Protein AF-0000000072975442 (afdb_homodimer)

Secondary structure (DSSP, 8-state):
-EE-----EESSHHHHGGGTT--EEEEEEESS--B--SSS-BSEEEEEEE-SSTT-HHHHHHHHHHTTTS-HHHHHHHHHS-EEEEEEEHHHHGGGT---HHHHHHHHHHHHHHHHSS--TTT--------TT------EE-GGGG-/-EE-----EESSHHHHGGGTT--EEEEEEESS--B--SSS-BSEEEEEEE-SSTT-HHHHHHHHHHTTTS-HHHHHHHHHS-EEEEEEEHHHHGGGT---HHHHHHHHHHHHHHHHSS--TTT--------TT------EE-GGGG-

Structure (mmCIF, N/CA/C/O backbone):
data_AF-0000000072975442-model_v1
#
loop_
_entity.id
_entity.type
_entity.pdbx_description
1 polymer 'GIY-YIG domain-containing protein'
#
loop_
_atom_site.group_PDB
_atom_site.id
_atom_site.type_symbol
_atom_site.label_atom_id
_atom_site.label_alt_id
_atom_site.label_comp_id
_atom_site.label_asym_id
_atom_site.label_entity_id
_atom_site.label_seq_id
_atom_site.pdbx_PDB_ins_code
_atom_site.Cartn_x
_atom_site.Cartn_y
_atom_site.Cartn_z
_atom_site.occupancy
_atom_site.B_iso_or_equiv
_atom_site.auth_seq_id
_atom_site.auth_comp_id
_atom_site.auth_asym_id
_atom_site.auth_atom_id
_atom_site.pdbx_PDB_model_num
ATOM 1 N N . MET A 1 1 ? 4.949 -12.852 -25.484 1 75.12 1 MET A N 1
ATOM 2 C CA . MET A 1 1 ? 4.125 -13.906 -24.906 1 75.12 1 MET A CA 1
ATOM 3 C C . MET A 1 1 ? 3.182 -13.344 -23.844 1 75.12 1 MET A C 1
ATOM 5 O O . MET A 1 1 ? 3.473 -12.32 -23.219 1 75.12 1 MET A O 1
ATOM 9 N N . ARG A 1 2 ? 2.016 -13.977 -23.734 1 83.62 2 ARG A N 1
ATOM 10 C CA . ARG A 1 2 ? 0.981 -13.445 -22.844 1 83.62 2 ARG A CA 1
ATOM 11 C C . ARG A 1 2 ? 0.791 -14.344 -21.625 1 83.62 2 ARG A C 1
ATOM 13 O O . ARG A 1 2 ? 0.638 -15.555 -21.766 1 83.62 2 ARG A O 1
ATOM 20 N N . ILE A 1 3 ? 0.94 -13.766 -20.5 1 87.75 3 ILE A N 1
ATOM 21 C CA . ILE A 1 3 ? 0.742 -14.484 -19.25 1 87.75 3 ILE A CA 1
ATOM 22 C C . ILE A 1 3 ? -0.727 -14.414 -18.828 1 87.75 3 ILE A C 1
ATOM 24 O O . ILE A 1 3 ? -1.264 -13.32 -18.625 1 87.75 3 ILE A O 1
ATOM 28 N N . LEU A 1 4 ? -1.318 -15.602 -1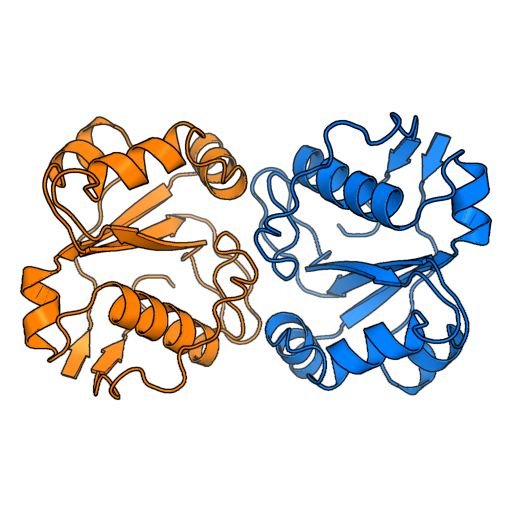8.766 1 91.5 4 LEU A N 1
ATOM 29 C CA . LEU A 1 4 ? -2.729 -15.719 -18.422 1 91.5 4 LEU A CA 1
ATOM 30 C C . LEU A 1 4 ? -2.904 -16.469 -17.094 1 91.5 4 LEU A C 1
ATOM 32 O O . LEU A 1 4 ? -2.158 -17.406 -16.812 1 91.5 4 LEU A O 1
ATOM 36 N N . PHE A 1 5 ? -3.924 -16.062 -16.344 1 93.44 5 PHE A N 1
ATOM 37 C CA . PHE A 1 5 ? -4.277 -16.75 -15.109 1 93.44 5 PHE A CA 1
ATOM 38 C C . PHE A 1 5 ? -5.551 -17.562 -15.281 1 93.44 5 PHE A C 1
ATOM 40 O O . PHE A 1 5 ? -6.531 -17.078 -15.852 1 93.44 5 PHE A O 1
ATOM 47 N N . THR A 1 6 ? -5.469 -18.797 -14.828 1 88.81 6 THR A N 1
ATOM 48 C CA . THR A 1 6 ? -6.645 -19.625 -15.07 1 88.81 6 THR A CA 1
ATOM 49 C C . THR A 1 6 ? -7.004 -20.422 -13.82 1 88.81 6 THR A C 1
ATOM 51 O O . THR A 1 6 ? -8.141 -20.875 -13.672 1 88.81 6 THR A O 1
ATOM 54 N N . LYS A 1 7 ? -6.113 -20.656 -12.938 1 94.31 7 LYS A N 1
ATOM 55 C CA . LYS A 1 7 ? -6.359 -21.438 -11.734 1 94.31 7 LYS A CA 1
ATOM 56 C C . LYS A 1 7 ? -6.473 -20.547 -10.508 1 94.31 7 LYS A C 1
ATOM 58 O O . LYS A 1 7 ? -5.762 -19.547 -10.391 1 94.31 7 LYS A O 1
ATOM 63 N N . ALA A 1 8 ? -7.355 -20.922 -9.641 1 97.44 8 ALA A N 1
ATOM 64 C CA . ALA A 1 8 ? -7.586 -20.188 -8.398 1 97.44 8 ALA A CA 1
ATOM 65 C C . ALA A 1 8 ? -7.695 -21.141 -7.211 1 97.44 8 ALA A C 1
ATOM 67 O O . ALA A 1 8 ? -8.305 -22.203 -7.316 1 97.44 8 ALA A O 1
ATOM 68 N N . TYR A 1 9 ? -7.086 -20.766 -6.137 1 98.62 9 TYR A N 1
ATOM 69 C CA . TYR A 1 9 ? -7.141 -21.516 -4.895 1 98.62 9 TYR A CA 1
ATOM 70 C C . TYR A 1 9 ? -7.574 -20.625 -3.732 1 98.62 9 TYR A C 1
ATOM 72 O O . TYR A 1 9 ? -7.219 -19.453 -3.68 1 98.62 9 TYR A O 1
ATOM 80 N N . ASN A 1 10 ? -8.359 -21.203 -2.828 1 98.62 10 ASN A N 1
ATOM 81 C CA . ASN A 1 10 ? -8.672 -20.453 -1.614 1 98.62 10 ASN A CA 1
ATOM 82 C C . ASN A 1 10 ? -7.43 -20.266 -0.747 1 98.62 10 ASN A C 1
ATOM 84 O O . ASN A 1 10 ? -6.609 -21.172 -0.61 1 98.62 10 ASN A O 1
ATOM 88 N N . LEU A 1 11 ? -7.273 -19.109 -0.197 1 98.69 11 LEU A N 1
ATOM 89 C CA . LEU A 1 11 ? -6.199 -18.906 0.766 1 98.69 11 LEU A CA 1
ATOM 90 C C . LEU A 1 11 ? -6.555 -19.5 2.119 1 98.69 11 LEU A C 1
ATOM 92 O O . LEU A 1 11 ? -6.875 -18.781 3.062 1 98.69 11 LEU A O 1
ATOM 96 N N . ARG A 1 12 ? -6.469 -20.719 2.211 1 98.25 12 ARG A N 1
ATOM 97 C CA . ARG A 1 12 ? -6.699 -21.531 3.41 1 98.25 12 ARG A CA 1
ATOM 98 C C . ARG A 1 12 ? -5.691 -22.672 3.51 1 98.25 12 ARG A C 1
ATOM 100 O O . ARG A 1 12 ? -5.113 -23.078 2.502 1 98.25 12 ARG A O 1
ATOM 107 N N . GLU A 1 13 ? -5.551 -23.125 4.672 1 97.69 13 GLU A N 1
ATOM 108 C CA . GLU A 1 13 ? -4.496 -24.094 4.953 1 97.69 13 GLU A CA 1
ATOM 109 C C . GLU A 1 13 ? -4.594 -25.312 4.027 1 97.69 13 GLU A C 1
ATOM 111 O O . GLU A 1 13 ? -3.586 -25.766 3.486 1 97.69 13 GLU A O 1
ATOM 116 N N . GLN A 1 14 ? -5.723 -25.812 3.777 1 97.81 14 GLN A N 1
ATOM 117 C CA . GLN A 1 14 ? -5.934 -27.031 3.004 1 97.81 14 GLN A CA 1
ATOM 118 C C . GLN A 1 14 ? -5.477 -26.859 1.56 1 97.81 14 GLN A C 1
ATOM 120 O O . GLN A 1 14 ? -4.891 -27.766 0.971 1 97.81 14 GLN A O 1
ATOM 125 N N . GLU A 1 15 ? -5.723 -25.719 0.979 1 98.44 15 GLU A N 1
ATOM 126 C CA . GLU A 1 15 ? -5.391 -25.516 -0.429 1 98.44 15 GLU A CA 1
ATOM 127 C C . GLU A 1 15 ? -3.975 -24.969 -0.588 1 98.44 15 GLU A C 1
ATOM 129 O O . GLU A 1 15 ? -3.332 -25.188 -1.618 1 98.44 15 GLU A O 1
ATOM 134 N N . ILE A 1 16 ? -3.496 -24.297 0.445 1 98.44 16 ILE A N 1
ATOM 135 C CA . ILE A 1 16 ? -2.117 -23.828 0.448 1 98.44 16 ILE A CA 1
ATOM 136 C C . ILE A 1 16 ? -1.163 -25.016 0.334 1 98.44 16 ILE A C 1
ATOM 138 O O . ILE A 1 16 ? -0.127 -24.922 -0.328 1 98.44 16 ILE A O 1
ATOM 142 N N . LYS A 1 17 ? -1.527 -26.094 0.896 1 97.38 17 LYS A N 1
ATOM 143 C CA . LYS A 1 17 ? -0.702 -27.297 0.908 1 97.38 17 LYS A CA 1
ATOM 144 C C . LYS A 1 17 ? -0.468 -27.812 -0.507 1 97.38 17 LYS A C 1
ATOM 146 O O . LYS A 1 17 ? 0.485 -28.562 -0.751 1 97.38 17 LYS A O 1
ATOM 151 N N . PHE A 1 18 ? -1.362 -27.453 -1.477 1 96.88 18 PHE A N 1
ATOM 152 C CA . PHE A 1 18 ? -1.246 -27.922 -2.852 1 96.88 18 PHE A CA 1
ATOM 153 C C . PHE A 1 18 ? 0.029 -27.406 -3.498 1 96.88 18 PHE A C 1
ATOM 155 O O . PHE A 1 18 ? 0.488 -27.938 -4.508 1 96.88 18 PHE A O 1
ATOM 162 N N . VAL A 1 19 ? 0.64 -26.359 -2.881 1 97.75 19 VAL A N 1
ATOM 163 C CA . VAL A 1 19 ? 1.825 -25.781 -3.5 1 97.75 19 VAL A CA 1
ATOM 164 C C . VAL A 1 19 ? 3.033 -25.969 -2.584 1 97.75 19 VAL A C 1
ATOM 166 O O . VAL A 1 19 ? 3.957 -25.156 -2.592 1 97.75 19 VAL A O 1
ATOM 169 N N . GLN A 1 20 ? 2.924 -26.953 -1.763 1 96.81 20 GLN A N 1
ATOM 170 C CA . GLN A 1 20 ? 4.078 -27.344 -0.96 1 96.81 20 GLN A CA 1
ATOM 171 C C . GLN A 1 20 ? 5.262 -27.734 -1.846 1 96.81 20 GLN A C 1
ATOM 173 O O . GLN A 1 20 ? 5.094 -28.453 -2.828 1 96.81 20 GLN A O 1
ATOM 178 N N . GLY A 1 21 ? 6.418 -27.172 -1.521 1 96.5 21 GLY A N 1
ATOM 179 C CA . GLY A 1 21 ? 7.621 -27.516 -2.262 1 96.5 21 GLY A CA 1
ATOM 180 C C . GLY A 1 21 ? 7.715 -26.812 -3.607 1 96.5 21 GLY A C 1
ATOM 181 O O . GLY A 1 21 ? 8.586 -27.141 -4.418 1 96.5 21 GLY A O 1
ATOM 182 N N . VAL A 1 22 ? 6.816 -25.984 -3.92 1 96.25 22 VAL A N 1
ATOM 183 C CA . VAL A 1 22 ? 6.828 -25.25 -5.18 1 96.25 22 VAL A CA 1
ATOM 184 C C . VAL A 1 22 ? 7.488 -23.891 -4.973 1 96.25 22 VAL A C 1
ATOM 186 O O . VAL A 1 22 ? 7.23 -23.203 -3.977 1 96.25 22 VAL A O 1
ATOM 189 N N . ALA A 1 23 ? 8.406 -23.484 -5.824 1 96.19 23 ALA A N 1
ATOM 190 C CA . ALA A 1 23 ? 8.977 -22.156 -5.887 1 96.19 23 ALA A CA 1
ATOM 191 C C . ALA A 1 23 ? 8.406 -21.359 -7.062 1 96.19 23 ALA A C 1
ATOM 193 O O . ALA A 1 23 ? 8.047 -21.938 -8.086 1 96.19 23 ALA A O 1
ATOM 194 N N . GLY A 1 24 ? 8.32 -20.031 -6.918 1 96.38 24 GLY A N 1
ATOM 195 C CA . GLY A 1 24 ? 7.789 -19.219 -8 1 96.38 24 GLY A CA 1
ATOM 196 C C . GLY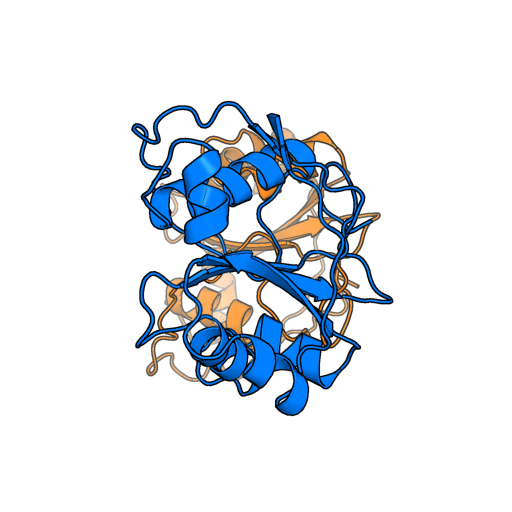 A 1 24 ? 7.168 -17.922 -7.52 1 96.38 24 GLY A C 1
ATOM 197 O O . GLY A 1 24 ? 7.645 -17.312 -6.562 1 96.38 24 GLY A O 1
ATOM 198 N N . ILE A 1 25 ? 6.176 -17.469 -8.273 1 96.31 25 ILE A N 1
ATOM 199 C CA . ILE A 1 25 ? 5.469 -16.219 -7.988 1 96.31 25 ILE A CA 1
ATOM 200 C C . ILE A 1 25 ? 4.035 -16.531 -7.566 1 96.31 25 ILE A C 1
ATOM 202 O O . ILE A 1 25 ? 3.383 -17.406 -8.148 1 96.31 25 ILE A O 1
ATOM 206 N N . TYR A 1 26 ? 3.525 -15.805 -6.613 1 97.44 26 TYR A N 1
ATOM 207 C CA . TYR A 1 26 ? 2.139 -15.984 -6.199 1 97.44 26 TYR A CA 1
ATOM 208 C C . TYR A 1 26 ? 1.427 -14.641 -6.094 1 97.44 26 TYR A C 1
ATOM 210 O O . TYR A 1 26 ? 2.07 -13.602 -5.918 1 97.44 26 TYR A O 1
ATOM 218 N N . PHE A 1 27 ? 0.171 -14.734 -6.27 1 98.12 27 PHE A N 1
ATOM 219 C CA . PHE A 1 27 ? -0.74 -13.594 -6.324 1 98.12 27 PHE A CA 1
ATOM 220 C C . PHE A 1 27 ? -1.907 -13.789 -5.367 1 98.12 27 PHE A C 1
ATOM 222 O O . PHE A 1 27 ? -2.596 -14.812 -5.418 1 98.12 27 PHE A O 1
ATOM 229 N N . ILE A 1 28 ? -2.098 -12.859 -4.473 1 98.5 28 ILE A N 1
ATOM 230 C CA . ILE A 1 28 ? -3.203 -12.93 -3.521 1 98.5 28 ILE A CA 1
ATOM 231 C C . ILE A 1 28 ? -4.258 -11.891 -3.881 1 98.5 28 ILE A C 1
ATOM 233 O O . ILE A 1 28 ? -3.934 -10.727 -4.125 1 98.5 28 ILE A O 1
ATOM 237 N N . TYR A 1 29 ? -5.508 -12.32 -3.906 1 98.81 29 TYR A N 1
ATOM 238 C CA . TYR A 1 29 ? -6.535 -11.391 -4.359 1 98.81 29 TYR A CA 1
ATOM 239 C C . TYR A 1 29 ? -7.855 -11.641 -3.646 1 98.81 29 TYR A C 1
ATOM 241 O O . TYR A 1 29 ? -8.078 -12.727 -3.105 1 98.81 29 TYR A O 1
ATOM 249 N N . LEU A 1 30 ? -8.672 -10.609 -3.584 1 98.81 30 LEU A N 1
ATOM 250 C CA . LEU A 1 30 ? -9.992 -10.656 -2.982 1 98.81 30 LEU A CA 1
ATOM 251 C C . LEU A 1 30 ? -11.023 -11.188 -3.973 1 98.81 30 LEU A C 1
ATOM 253 O O . LEU A 1 30 ? -10.852 -11.062 -5.188 1 98.81 30 LEU A O 1
ATOM 257 N N . VAL A 1 31 ? -12.062 -11.789 -3.482 1 98.25 31 VAL A N 1
ATOM 258 C CA . VAL A 1 31 ? -13.062 -12.383 -4.367 1 98.25 31 VAL A CA 1
ATOM 259 C C . VAL A 1 31 ? -14.219 -11.398 -4.57 1 98.25 31 VAL A C 1
ATOM 261 O O . VAL A 1 31 ? -14.641 -11.164 -5.703 1 98.25 31 VAL A O 1
ATOM 264 N N . ASP A 1 32 ? -14.75 -10.75 -3.533 1 96.62 32 ASP A N 1
ATOM 265 C CA . ASP A 1 32 ? -15.984 -9.969 -3.613 1 96.62 32 ASP A CA 1
ATOM 266 C C . ASP A 1 32 ? -15.719 -8.484 -3.373 1 96.62 32 ASP A C 1
ATOM 268 O O . ASP A 1 32 ? -16.641 -7.73 -3.055 1 96.62 32 ASP A O 1
ATOM 272 N N . LEU A 1 33 ? -14.539 -8.094 -3.359 1 97.88 33 LEU A N 1
ATOM 273 C CA . LEU A 1 33 ? -14.133 -6.719 -3.098 1 97.88 33 LEU A CA 1
ATOM 274 C C . LEU A 1 33 ? -13.008 -6.297 -4.039 1 97.88 33 LEU A C 1
ATOM 276 O O . LEU A 1 33 ? -12.141 -7.102 -4.383 1 97.88 33 LEU A O 1
ATOM 280 N N . GLU A 1 34 ? -13.016 -5.09 -4.484 1 98.62 34 GLU A N 1
ATOM 281 C CA . GLU A 1 34 ? -11.953 -4.535 -5.32 1 98.62 34 GLU A CA 1
ATOM 282 C C . GLU A 1 34 ? -11.305 -3.326 -4.652 1 98.62 34 GLU A C 1
ATOM 284 O O . GLU A 1 34 ? -11.945 -2.623 -3.869 1 98.62 34 GLU A O 1
ATOM 289 N N . ILE A 1 35 ? -10.133 -3.168 -4.898 1 98.31 35 ILE A N 1
ATOM 290 C CA . ILE A 1 35 ? -9.398 -1.978 -4.48 1 98.31 35 ILE A CA 1
ATOM 291 C C . ILE A 1 35 ? -9.438 -0.931 -5.59 1 98.31 35 ILE A C 1
ATOM 293 O O . ILE A 1 35 ? -9.211 -1.249 -6.762 1 98.31 35 ILE A O 1
ATOM 297 N N . SER A 1 36 ? -9.719 0.287 -5.238 1 98.38 36 SER A N 1
ATOM 298 C CA . SER A 1 36 ? -9.742 1.384 -6.199 1 98.38 36 SER A CA 1
ATOM 299 C C . SER A 1 36 ? -8.336 1.916 -6.461 1 98.38 36 SER A C 1
ATOM 301 O O . SER A 1 36 ? -7.918 2.9 -5.852 1 98.38 36 SER A O 1
ATOM 303 N N . TYR A 1 37 ? -7.648 1.363 -7.418 1 97.75 37 TYR A N 1
ATOM 304 C CA . TYR A 1 37 ? -6.34 1.854 -7.832 1 97.75 37 TYR A CA 1
ATOM 305 C C . TYR A 1 37 ? -6.48 3.029 -8.797 1 97.75 37 TYR A C 1
ATOM 307 O O . TYR A 1 37 ? -7.559 3.268 -9.344 1 97.75 37 TYR A O 1
ATOM 315 N N . PRO A 1 38 ? -5.387 3.758 -9.062 1 98.12 38 PRO A N 1
ATOM 316 C CA . PRO A 1 38 ? -5.477 5.035 -9.773 1 98.12 38 PRO A CA 1
ATOM 317 C C . PRO A 1 38 ? -6.055 4.887 -11.18 1 98.12 38 PRO A C 1
ATOM 319 O O . PRO A 1 38 ? -6.824 5.742 -11.625 1 98.12 38 PRO A O 1
ATOM 322 N N . PHE A 1 39 ? -5.656 3.826 -11.906 1 98.38 39 PHE A N 1
ATOM 323 C CA . PHE A 1 39 ? -6.043 3.736 -13.305 1 98.38 39 PHE A CA 1
ATOM 324 C C . PHE A 1 39 ? -7.23 2.793 -13.477 1 98.38 39 PHE A C 1
ATOM 326 O O . PHE A 1 39 ? -8.102 3.031 -14.32 1 98.38 39 PHE A O 1
ATOM 333 N N . GLN A 1 40 ? -7.242 1.714 -12.688 1 97.69 40 GLN A N 1
ATOM 334 C CA . GLN A 1 40 ? -8.258 0.672 -12.789 1 97.69 40 GLN A CA 1
ATOM 335 C C . GLN A 1 40 ? -8.344 -0.137 -11.492 1 97.69 40 GLN A C 1
ATOM 337 O O . GLN A 1 40 ? -7.324 -0.548 -10.945 1 97.69 40 GLN A O 1
ATOM 342 N N . SER A 1 41 ? -9.602 -0.315 -11.078 1 98.31 41 SER A N 1
ATOM 343 C CA . SER A 1 41 ? -9.797 -1.129 -9.883 1 98.31 41 SER A CA 1
ATOM 344 C C . SER A 1 41 ? -9.336 -2.564 -10.109 1 98.31 41 SER A C 1
ATOM 346 O O . SER A 1 41 ? -9.297 -3.035 -11.25 1 98.31 41 SER A O 1
ATOM 348 N N . SER A 1 42 ? -8.977 -3.223 -9.047 1 98.62 42 SER A N 1
ATOM 349 C CA . SER A 1 42 ? -8.523 -4.609 -9.125 1 98.62 42 SER A CA 1
ATOM 350 C C . SER A 1 42 ? -8.781 -5.348 -7.816 1 98.62 42 SER A C 1
ATOM 352 O O . SER A 1 42 ? -8.805 -4.734 -6.746 1 98.62 42 SER A O 1
ATOM 354 N N . LYS A 1 43 ? -8.922 -6.613 -7.891 1 98.75 43 LYS A N 1
ATOM 355 C CA . LYS A 1 43 ? -9.078 -7.473 -6.719 1 98.75 43 LYS A CA 1
ATOM 356 C C . LYS A 1 43 ? -7.719 -7.887 -6.16 1 98.75 43 LYS A C 1
ATOM 358 O O . LYS A 1 43 ? -7.633 -8.406 -5.047 1 98.75 43 LYS A O 1
ATOM 363 N N . LEU A 1 44 ? -6.633 -7.684 -6.965 1 98.62 44 LEU A N 1
ATOM 364 C CA . LEU A 1 44 ? -5.297 -8.109 -6.562 1 98.62 44 LEU A CA 1
ATOM 365 C C . LEU A 1 44 ? -4.77 -7.242 -5.426 1 98.62 44 LEU A C 1
ATOM 367 O O . LEU A 1 44 ? -4.793 -6.012 -5.512 1 98.62 44 LEU A O 1
ATOM 371 N N . ILE A 1 45 ? -4.25 -7.938 -4.355 1 97.69 45 ILE A N 1
ATOM 372 C CA . ILE A 1 45 ? -3.828 -7.125 -3.219 1 97.69 45 ILE A CA 1
ATOM 373 C C . ILE A 1 45 ? -2.357 -7.391 -2.914 1 97.69 45 ILE A C 1
ATOM 375 O O . ILE A 1 45 ? -1.732 -6.656 -2.146 1 97.69 45 ILE A O 1
ATOM 379 N N . TYR A 1 46 ? -1.739 -8.461 -3.553 1 97.12 46 TYR A N 1
ATOM 380 C CA . TYR A 1 46 ? -0.356 -8.758 -3.195 1 97.12 46 TYR A CA 1
ATOM 381 C C . TYR A 1 46 ? 0.302 -9.641 -4.25 1 97.12 46 TYR A C 1
ATOM 383 O O . TYR A 1 46 ? -0.328 -10.555 -4.785 1 97.12 46 TYR A O 1
ATOM 391 N N . ILE A 1 47 ? 1.516 -9.344 -4.586 1 96.75 47 ILE A N 1
ATOM 392 C CA . ILE A 1 47 ? 2.389 -10.188 -5.395 1 96.75 47 ILE A CA 1
ATOM 393 C C . ILE A 1 47 ? 3.65 -10.531 -4.605 1 96.75 47 ILE A C 1
ATOM 395 O O . ILE A 1 47 ? 4.328 -9.641 -4.09 1 96.75 47 ILE A O 1
ATOM 399 N N . GLY A 1 48 ? 3.922 -11.789 -4.488 1 95.75 48 GLY A N 1
ATOM 400 C CA . GLY A 1 48 ? 5.125 -12.227 -3.795 1 95.75 48 GLY A CA 1
ATOM 401 C C . GLY A 1 48 ? 5.84 -13.367 -4.496 1 95.75 48 GLY A C 1
ATOM 402 O O . GLY A 1 48 ? 5.418 -13.805 -5.57 1 95.75 48 GLY A O 1
ATOM 403 N N . MET A 1 49 ? 7 -13.734 -3.943 1 95.5 49 MET A N 1
ATOM 404 C CA . MET A 1 49 ? 7.801 -14.781 -4.578 1 95.5 49 MET A CA 1
ATOM 405 C C . MET A 1 49 ? 8.391 -15.719 -3.531 1 95.5 49 MET A C 1
ATOM 407 O O . MET A 1 49 ? 8.445 -15.383 -2.348 1 95.5 49 MET A O 1
ATOM 411 N N . SER A 1 50 ? 8.594 -16.844 -3.896 1 94.88 50 SER A N 1
ATOM 412 C CA . SER A 1 50 ? 9.422 -17.828 -3.195 1 94.88 50 SER A CA 1
ATOM 413 C C . SER A 1 50 ? 10.539 -18.344 -4.09 1 94.88 50 SER A C 1
ATOM 415 O O . SER A 1 50 ? 10.297 -18.75 -5.227 1 94.88 50 SER A O 1
ATOM 417 N N . GLU A 1 51 ? 11.805 -18.391 -3.568 1 90 51 GLU A N 1
ATOM 418 C CA . GLU A 1 51 ? 12.961 -18.672 -4.414 1 90 51 GLU A CA 1
ATOM 419 C C . GLU A 1 51 ? 13.406 -20.125 -4.262 1 90 51 GLU A C 1
ATOM 421 O O . GLU A 1 51 ? 14.281 -20.594 -4.996 1 90 51 GLU A O 1
ATOM 426 N N . SER A 1 52 ? 12.859 -20.828 -3.26 1 90.31 52 SER A N 1
ATOM 427 C CA . SER A 1 52 ? 13.344 -22.172 -3.035 1 90.31 52 SER A CA 1
ATOM 428 C C . SER A 1 52 ? 12.219 -23.094 -2.564 1 90.31 52 SER A C 1
ATOM 430 O O . SER A 1 52 ? 11.203 -22.625 -2.059 1 90.31 52 SER A O 1
ATOM 432 N N . LYS A 1 53 ? 12.539 -24.359 -2.709 1 89.38 53 LYS A N 1
ATOM 433 C CA . LYS A 1 53 ? 11.578 -25.375 -2.285 1 89.38 53 LYS A CA 1
ATOM 434 C C . LYS A 1 53 ? 11.445 -25.406 -0.765 1 89.38 53 LYS A C 1
ATOM 436 O O . LYS A 1 53 ? 10.391 -25.766 -0.233 1 89.38 53 LYS A O 1
ATOM 441 N N . HIS A 1 54 ? 12.523 -25.016 -0.05 1 89.5 54 HIS A N 1
ATOM 442 C CA . HIS A 1 54 ? 12.516 -24.984 1.408 1 89.5 54 HIS A CA 1
ATOM 443 C C . HIS A 1 54 ? 11.672 -23.812 1.917 1 89.5 54 HIS A C 1
ATOM 445 O O . HIS A 1 54 ? 10.906 -23.969 2.871 1 89.5 54 HIS A O 1
ATOM 451 N N . ASN A 1 55 ? 11.789 -22.719 1.26 1 92.81 55 ASN A N 1
ATOM 452 C CA . ASN A 1 55 ? 10.93 -21.562 1.489 1 92.81 55 ASN A CA 1
ATOM 453 C C . ASN A 1 55 ? 9.891 -21.406 0.378 1 92.81 55 ASN A C 1
ATOM 455 O O . ASN A 1 55 ? 9.906 -20.422 -0.354 1 92.81 55 ASN A O 1
ATOM 459 N N . SER A 1 56 ? 9.07 -22.438 0.351 1 96.5 56 SER A N 1
ATOM 460 C CA . SER A 1 56 ? 8.156 -22.656 -0.765 1 96.5 56 SER A CA 1
ATOM 461 C C . SER A 1 56 ? 7.016 -21.641 -0.75 1 96.5 56 SER A C 1
ATOM 463 O O . SER A 1 56 ? 6.844 -20.922 0.227 1 96.5 56 SER A O 1
ATOM 465 N N . LEU A 1 57 ? 6.25 -21.672 -1.788 1 98.12 57 LEU A N 1
ATOM 466 C CA . LEU A 1 57 ? 5.047 -20.844 -1.878 1 98.12 57 LEU A CA 1
ATOM 467 C C . LEU A 1 57 ? 4.109 -21.125 -0.709 1 98.12 57 LEU A C 1
ATOM 469 O O . LEU A 1 57 ? 3.498 -20.203 -0.162 1 98.12 57 LEU A O 1
ATOM 473 N N . SER A 1 58 ? 4.016 -22.406 -0.381 1 98.25 58 SER A N 1
ATOM 474 C CA . SER A 1 58 ? 3.121 -22.781 0.712 1 98.25 58 SER A CA 1
ATOM 475 C C . SER A 1 58 ? 3.541 -22.109 2.018 1 98.25 58 SER A C 1
ATOM 477 O O . SER A 1 58 ? 2.697 -21.625 2.768 1 98.25 58 SER A O 1
ATOM 479 N N . MET A 1 59 ? 4.816 -22.094 2.281 1 97.88 59 MET A N 1
ATOM 480 C CA . MET A 1 59 ? 5.316 -21.484 3.508 1 97.88 59 MET A CA 1
ATOM 481 C C . MET A 1 59 ? 5.039 -19.984 3.523 1 97.88 59 MET A C 1
ATOM 483 O O . MET A 1 59 ? 4.582 -19.453 4.531 1 97.88 59 MET A O 1
ATOM 487 N N . ARG A 1 60 ? 5.281 -19.344 2.451 1 97.56 60 ARG A N 1
ATOM 488 C CA . ARG A 1 60 ? 5.047 -17.906 2.346 1 97.56 60 ARG A CA 1
ATOM 489 C C . ARG A 1 60 ? 3.562 -17.578 2.5 1 97.56 60 ARG A C 1
ATOM 491 O O . ARG A 1 60 ? 3.197 -16.672 3.25 1 97.56 60 ARG A O 1
ATOM 498 N N . LEU A 1 61 ? 2.771 -18.344 1.797 1 98.38 61 LEU A N 1
ATOM 499 C CA . LEU A 1 61 ? 1.329 -18.125 1.842 1 98.38 61 LEU A CA 1
ATOM 500 C C . LEU A 1 61 ? 0.786 -18.375 3.246 1 98.38 61 LEU A C 1
ATOM 502 O O . LEU A 1 61 ? -0.044 -17.609 3.736 1 98.38 61 LEU A O 1
ATOM 506 N N . ARG A 1 62 ? 1.252 -19.422 3.869 1 98.12 62 ARG A N 1
ATOM 507 C CA . ARG A 1 62 ? 0.838 -19.703 5.238 1 98.12 62 ARG A CA 1
ATOM 508 C C . ARG A 1 62 ? 1.247 -18.578 6.18 1 98.12 62 ARG A C 1
ATOM 510 O O . ARG A 1 62 ? 0.477 -18.188 7.059 1 98.12 62 ARG A O 1
ATOM 517 N N . GLY A 1 63 ? 2.428 -18.125 6.004 1 96.88 63 GLY A N 1
ATOM 518 C CA . GLY A 1 63 ? 2.881 -16.984 6.797 1 96.88 63 GLY A CA 1
ATOM 519 C C . GLY A 1 63 ? 1.99 -15.773 6.656 1 96.88 63 GLY A C 1
ATOM 520 O O . GLY A 1 63 ? 1.737 -15.062 7.637 1 96.88 63 GLY A O 1
ATOM 521 N N . HIS A 1 64 ? 1.52 -15.492 5.477 1 96.81 64 HIS A N 1
ATOM 522 C CA . HIS A 1 64 ? 0.602 -14.383 5.242 1 96.81 64 HIS A CA 1
ATOM 523 C C . HIS A 1 64 ? -0.748 -14.633 5.906 1 96.81 64 HIS A C 1
ATOM 525 O O . HIS A 1 64 ? -1.314 -13.734 6.531 1 96.81 64 HIS A O 1
ATOM 531 N N . LEU A 1 65 ? -1.227 -15.859 5.742 1 97.88 65 LEU A N 1
ATOM 532 C CA . LEU A 1 65 ? -2.531 -16.234 6.277 1 97.88 65 LEU A CA 1
ATOM 533 C C . LEU A 1 65 ? -2.549 -16.109 7.797 1 97.88 65 LEU A C 1
ATOM 535 O O . LEU A 1 65 ? -3.502 -15.57 8.367 1 97.88 65 LEU A O 1
ATOM 539 N N . THR A 1 66 ? -1.494 -16.5 8.453 1 96.62 66 THR A N 1
ATOM 540 C CA . THR A 1 66 ? -1.471 -16.594 9.914 1 96.62 66 THR A CA 1
ATOM 541 C C . THR A 1 66 ? -0.99 -15.281 10.531 1 96.62 66 THR A C 1
ATOM 543 O O . THR A 1 66 ? -1.08 -15.094 11.742 1 96.62 66 THR A O 1
ATOM 546 N N . GLY A 1 67 ? -0.384 -14.469 9.734 1 94.44 67 GLY A N 1
ATOM 547 C CA . GLY A 1 67 ? 0.165 -13.227 10.234 1 94.44 67 GLY A CA 1
ATOM 548 C C . GLY A 1 67 ? 1.64 -13.312 10.578 1 94.44 67 GLY A C 1
ATOM 549 O O . GLY A 1 67 ? 2.266 -12.305 10.922 1 94.44 67 GLY A O 1
ATOM 550 N N . GLN A 1 68 ? 2.236 -14.43 10.43 1 94.44 68 GLN A N 1
ATOM 551 C CA . GLN A 1 68 ? 3.633 -14.648 10.789 1 94.44 68 GLN A CA 1
ATOM 552 C C . GLN A 1 68 ? 4.566 -13.859 9.875 1 94.44 68 GLN A C 1
ATOM 554 O O . GLN A 1 68 ? 5.684 -13.516 10.266 1 94.44 68 GLN A O 1
ATOM 559 N N . SER A 1 69 ? 4.137 -13.586 8.688 1 92.31 69 SER A N 1
ATOM 560 C CA . SER A 1 69 ? 4.961 -12.836 7.75 1 92.31 69 SER A CA 1
ATOM 561 C C . SER A 1 69 ? 5.125 -11.383 8.203 1 92.31 69 SER A C 1
ATOM 563 O O . SER A 1 69 ? 5.992 -10.664 7.699 1 92.31 69 SER A O 1
ATOM 565 N N . GLY A 1 70 ? 4.23 -10.875 9.07 1 90.69 70 GLY A N 1
ATOM 566 C CA . GLY A 1 70 ? 4.234 -9.477 9.484 1 90.69 70 GLY A CA 1
ATOM 567 C C . GLY A 1 70 ? 3.373 -8.594 8.602 1 90.69 70 GLY A C 1
ATOM 568 O O . GLY A 1 70 ? 3.197 -7.406 8.891 1 90.69 70 GLY A O 1
ATOM 569 N N . ASN A 1 71 ? 2.869 -9.141 7.531 1 92.06 71 ASN A N 1
ATOM 570 C CA . ASN A 1 71 ? 1.958 -8.391 6.672 1 92.06 71 ASN A CA 1
ATOM 571 C C . ASN A 1 71 ? 0.529 -8.43 7.207 1 92.06 71 ASN A C 1
ATOM 573 O O . ASN A 1 71 ? -0.288 -9.234 6.754 1 92.06 71 ASN A O 1
ATOM 577 N N . THR A 1 72 ? 0.219 -7.492 8.055 1 92.56 72 THR A N 1
ATOM 578 C CA . THR A 1 72 ? -1.062 -7.488 8.75 1 92.56 72 THR A CA 1
ATOM 579 C C . THR A 1 72 ? -2.203 -7.172 7.785 1 92.56 72 THR A C 1
ATOM 581 O O . THR A 1 72 ? -3.336 -7.613 7.992 1 92.56 72 THR A O 1
ATOM 584 N N . GLY A 1 73 ? -1.895 -6.457 6.758 1 95 73 GLY A N 1
ATOM 585 C CA . GLY A 1 73 ? -2.912 -6.191 5.754 1 95 73 GLY A CA 1
ATOM 586 C C . GLY A 1 73 ? -3.506 -7.453 5.16 1 95 73 GLY A C 1
ATOM 587 O O . GLY A 1 73 ? -4.727 -7.621 5.133 1 95 73 GLY A O 1
ATOM 588 N N . ILE A 1 74 ? -2.664 -8.367 4.766 1 96.81 74 ILE A N 1
ATOM 589 C CA . ILE A 1 74 ? -3.129 -9.602 4.137 1 96.81 74 ILE A CA 1
ATOM 590 C C . ILE A 1 74 ? -3.926 -10.43 5.145 1 96.81 74 ILE A C 1
ATOM 592 O O . ILE A 1 74 ? -5.023 -10.898 4.84 1 96.81 74 ILE A O 1
ATOM 596 N N . SER A 1 75 ? -3.348 -10.617 6.328 1 97.25 75 SER A N 1
ATOM 597 C CA . SER A 1 75 ? -4.031 -11.438 7.32 1 97.25 75 SER A CA 1
ATOM 598 C C . SER A 1 75 ? -5.375 -10.836 7.707 1 97.25 75 SER A C 1
ATOM 600 O O . SER A 1 75 ? -6.344 -11.555 7.945 1 97.25 75 SER A O 1
ATOM 602 N N . ASN A 1 76 ? -5.457 -9.508 7.773 1 97.5 76 ASN A N 1
ATOM 603 C CA . ASN A 1 76 ? -6.711 -8.852 8.117 1 97.5 76 ASN A CA 1
ATOM 604 C C . ASN A 1 76 ? -7.738 -8.984 6.996 1 97.5 76 ASN A C 1
ATOM 606 O O . ASN A 1 76 ? -8.93 -9.18 7.258 1 97.5 76 ASN A O 1
ATOM 610 N N . TYR A 1 77 ? -7.289 -8.859 5.734 1 98.25 77 TYR A N 1
ATOM 611 C CA . TYR A 1 77 ? -8.211 -9.148 4.641 1 98.25 77 TYR A CA 1
ATOM 612 C C . TYR A 1 77 ? -8.734 -10.578 4.73 1 98.25 77 TYR A C 1
ATOM 614 O O . TYR A 1 77 ? -9.938 -10.82 4.605 1 98.25 77 TYR A O 1
ATOM 622 N N . ALA A 1 78 ? -7.805 -11.508 4.941 1 98.25 78 ALA A N 1
ATOM 623 C CA . ALA A 1 78 ? -8.156 -12.93 4.953 1 98.25 78 ALA A CA 1
ATOM 624 C C . ALA A 1 78 ? -9.125 -13.242 6.086 1 98.25 78 ALA A C 1
ATOM 626 O O . ALA A 1 78 ? -9.945 -14.156 5.977 1 98.25 78 ALA A O 1
ATOM 627 N N . ALA A 1 79 ? -9.07 -12.508 7.156 1 98 79 ALA A N 1
ATOM 628 C CA . ALA A 1 79 ? -9.945 -12.727 8.312 1 98 79 ALA A CA 1
ATOM 629 C C . ALA A 1 79 ? -11.336 -12.164 8.062 1 98 79 ALA A C 1
ATOM 631 O O . ALA A 1 79 ? -12.312 -12.594 8.688 1 98 79 ALA A O 1
ATOM 632 N N . ASN A 1 80 ? -11.484 -11.258 7.117 1 98.12 80 ASN A N 1
ATOM 633 C CA . ASN A 1 80 ? -12.734 -10.516 7.023 1 98.12 80 ASN A CA 1
ATOM 634 C C . ASN A 1 80 ? -13.398 -10.711 5.66 1 98.12 80 ASN A C 1
ATOM 636 O O . ASN A 1 80 ? -14.578 -10.398 5.488 1 98.12 80 ASN A O 1
ATOM 640 N N . TYR A 1 81 ? -12.648 -11.25 4.719 1 98.38 81 TYR A N 1
ATOM 641 C CA . TYR A 1 81 ? -13.156 -11.453 3.367 1 98.38 81 TYR A CA 1
ATOM 642 C C . TYR A 1 81 ? -12.688 -12.789 2.805 1 98.38 81 TYR A C 1
ATOM 644 O O . TYR A 1 81 ? -11.773 -13.414 3.348 1 98.38 81 TYR A O 1
ATOM 652 N N . LYS A 1 82 ? -13.391 -13.195 1.692 1 98.56 82 LYS A N 1
ATOM 653 C CA . LYS A 1 82 ? -12.875 -14.328 0.928 1 98.56 82 LYS A CA 1
ATOM 654 C C . LYS A 1 82 ? -11.641 -13.93 0.12 1 98.56 82 LYS A C 1
ATOM 656 O O . LYS A 1 82 ? -11.688 -12.977 -0.654 1 98.56 82 LYS A O 1
ATOM 661 N N . VAL A 1 83 ? -10.602 -14.656 0.367 1 98.75 83 VAL A N 1
ATOM 662 C CA . VAL A 1 83 ? -9.336 -14.375 -0.299 1 98.75 83 VAL A CA 1
ATOM 663 C C . VAL A 1 83 ? -8.836 -15.625 -1.022 1 98.75 83 VAL A C 1
ATOM 665 O O . VAL A 1 83 ? -8.945 -16.734 -0.498 1 98.75 83 VAL A O 1
ATOM 668 N N . LYS A 1 84 ? -8.344 -15.414 -2.232 1 98.88 84 LYS A N 1
ATOM 669 C CA . LYS A 1 84 ? -7.797 -16.5 -3.045 1 98.88 84 LYS A CA 1
ATOM 670 C C . LYS A 1 84 ? -6.363 -16.188 -3.469 1 98.88 84 LYS A C 1
ATOM 672 O O . LYS A 1 84 ? -5.879 -15.078 -3.283 1 98.88 84 LYS A O 1
ATOM 677 N N . PHE A 1 85 ? -5.688 -17.266 -3.893 1 98.81 85 PHE A N 1
ATOM 678 C CA . PHE A 1 85 ? -4.375 -17.078 -4.5 1 98.81 85 PHE A CA 1
ATOM 679 C C . PHE A 1 85 ? -4.254 -17.875 -5.789 1 98.81 85 PHE A C 1
ATOM 681 O O . PHE A 1 85 ? -5.039 -18.797 -6.035 1 98.81 85 PHE A O 1
ATOM 688 N N . THR A 1 86 ? -3.402 -17.406 -6.676 1 98.56 86 THR A N 1
ATOM 689 C CA . THR A 1 86 ? -2.91 -18.141 -7.836 1 98.56 86 THR A CA 1
ATOM 690 C C . THR A 1 86 ? -1.393 -18.016 -7.953 1 98.56 86 THR A C 1
ATOM 692 O O . THR A 1 86 ? -0.763 -17.312 -7.168 1 98.56 86 THR A O 1
ATOM 695 N N . TYR A 1 87 ? -0.814 -18.828 -8.781 1 97.25 87 TYR A N 1
ATOM 696 C CA . TYR A 1 87 ? 0.644 -18.828 -8.789 1 97.25 87 TYR A CA 1
ATOM 697 C C . TYR A 1 87 ? 1.18 -19.281 -10.148 1 97.25 87 TYR A C 1
ATOM 699 O O . TYR A 1 87 ? 0.434 -19.828 -10.969 1 97.25 87 TYR A O 1
ATOM 707 N N . TYR A 1 88 ? 2.393 -18.938 -10.391 1 95.06 88 TYR A N 1
ATOM 708 C CA . TYR A 1 88 ? 3.234 -19.531 -11.422 1 95.06 88 TYR A CA 1
ATOM 709 C C . TYR A 1 88 ? 4.492 -20.141 -10.82 1 95.06 88 TYR A C 1
ATOM 711 O O . TYR A 1 88 ? 5.23 -19.469 -10.094 1 95.06 88 TYR A O 1
ATOM 719 N N . SER A 1 89 ? 4.715 -21.406 -11.164 1 93.88 89 SER A N 1
ATOM 720 C CA . SER A 1 89 ? 5.945 -22.031 -10.695 1 93.88 89 SER A CA 1
ATOM 721 C C . SER A 1 89 ? 7.164 -21.469 -11.43 1 93.88 89 SER A C 1
ATOM 723 O O . SER A 1 89 ? 7.059 -21.047 -12.578 1 93.88 89 SER A O 1
ATOM 725 N N . ALA A 1 90 ? 8.266 -21.5 -10.727 1 91.44 90 ALA A N 1
ATOM 726 C CA . ALA A 1 90 ? 9.516 -21.062 -11.344 1 91.44 90 ALA A CA 1
ATOM 727 C C . ALA A 1 90 ? 9.812 -21.859 -12.609 1 91.44 90 ALA A C 1
ATOM 729 O O . ALA A 1 90 ? 10.344 -21.328 -13.586 1 91.44 90 ALA A O 1
ATOM 730 N N . GLU A 1 91 ? 9.484 -23.078 -12.625 1 89.19 91 GLU A N 1
ATOM 731 C CA . GLU A 1 91 ? 9.695 -23.953 -13.773 1 89.19 91 GLU A CA 1
ATOM 732 C C . GLU A 1 91 ? 8.938 -23.453 -15 1 89.19 91 GLU A C 1
ATOM 734 O O . GLU A 1 91 ? 9.477 -23.422 -16.109 1 89.19 91 GLU A O 1
ATOM 739 N N . VAL A 1 92 ? 7.73 -23.062 -14.766 1 86 92 VAL A N 1
ATOM 740 C CA . VAL A 1 92 ? 6.898 -22.547 -15.852 1 86 92 VAL A CA 1
ATOM 741 C C . VAL A 1 92 ? 7.414 -21.188 -16.297 1 86 92 VAL A C 1
ATOM 743 O O . VAL A 1 92 ? 7.473 -20.906 -17.5 1 86 92 VAL A O 1
ATOM 746 N N . LEU A 1 93 ? 7.895 -20.375 -15.367 1 85.12 93 LEU A N 1
ATOM 747 C CA . LEU A 1 93 ? 8.305 -19 -15.664 1 85.12 93 LEU A CA 1
ATOM 748 C C . LEU A 1 93 ? 9.625 -18.984 -16.422 1 85.12 93 LEU A C 1
ATOM 750 O O . LEU A 1 93 ? 9.906 -18.047 -17.172 1 85.12 93 LEU A O 1
ATOM 754 N N . LYS A 1 94 ? 10.375 -20.031 -16.266 1 82.56 94 LYS A N 1
ATOM 755 C CA . LYS A 1 94 ? 11.625 -20.156 -17.016 1 82.56 94 LYS A CA 1
ATOM 756 C C . LYS A 1 94 ? 11.375 -20.156 -18.516 1 82.56 94 LYS A C 1
ATOM 758 O O . LYS A 1 94 ? 12.242 -19.734 -19.297 1 82.56 94 LYS A O 1
ATOM 763 N N . THR A 1 95 ? 10.234 -20.594 -18.844 1 81.19 95 THR A N 1
ATOM 764 C CA . THR A 1 95 ? 9.914 -20.656 -20.266 1 81.19 95 THR A CA 1
ATOM 765 C C . THR A 1 95 ? 9.789 -19.266 -20.844 1 81.19 95 THR A C 1
ATOM 767 O O . THR A 1 95 ? 9.859 -19.078 -22.062 1 81.19 95 THR A O 1
ATOM 770 N N . TYR A 1 96 ? 9.727 -18.328 -19.922 1 76.19 96 TYR A N 1
ATOM 771 C CA . TYR A 1 96 ? 9.609 -16.938 -20.391 1 76.19 96 TYR A CA 1
ATOM 772 C C . TYR A 1 96 ? 10.969 -16.266 -20.422 1 76.19 96 TYR A C 1
ATOM 774 O O . TYR A 1 96 ? 11.07 -15.078 -20.75 1 76.19 96 TYR A O 1
ATOM 782 N N . GLY A 1 97 ? 12.055 -16.984 -20.156 1 70 97 GLY A N 1
ATOM 783 C CA . GLY A 1 97 ? 13.406 -16.531 -20.422 1 70 97 GLY A CA 1
ATOM 784 C C . GLY A 1 97 ? 14.117 -15.992 -19.203 1 70 97 GLY A C 1
ATOM 785 O O . GLY A 1 97 ? 15.148 -15.32 -19.312 1 70 97 GLY A O 1
ATOM 786 N N . ASN A 1 98 ? 13.531 -16.016 -18.156 1 70 98 ASN A N 1
ATOM 787 C CA . ASN A 1 98 ? 14.195 -15.531 -16.953 1 70 98 ASN A CA 1
ATOM 788 C C . ASN A 1 98 ? 14.086 -16.531 -15.805 1 70 98 ASN A C 1
ATOM 790 O O . ASN A 1 98 ? 12.984 -16.969 -15.453 1 70 98 ASN A O 1
ATOM 794 N N . ASP A 1 99 ? 15.242 -16.875 -15.367 1 77.31 99 ASP A N 1
ATOM 795 C CA . ASP A 1 99 ? 15.266 -17.906 -14.336 1 77.31 99 ASP A CA 1
ATOM 796 C C . ASP A 1 99 ? 15.43 -17.297 -12.945 1 77.31 99 ASP A C 1
ATOM 798 O O . ASP A 1 99 ? 15.539 -18.016 -11.953 1 77.31 99 ASP A O 1
ATOM 802 N N . ASN A 1 100 ? 15.391 -16.062 -12.906 1 86.62 100 ASN A N 1
ATOM 803 C CA . ASN A 1 100 ? 15.531 -15.375 -11.617 1 86.62 100 ASN A CA 1
ATOM 804 C C . ASN A 1 100 ? 14.18 -14.898 -11.086 1 86.62 100 ASN A C 1
ATOM 806 O O . ASN A 1 100 ? 13.578 -13.977 -11.641 1 86.62 100 ASN A O 1
ATOM 810 N N . VAL A 1 101 ? 13.766 -15.516 -10.008 1 88.75 101 VAL A N 1
ATOM 811 C CA . VAL A 1 101 ? 12.43 -15.289 -9.461 1 88.75 101 VAL A CA 1
ATOM 812 C C . VAL A 1 101 ? 12.305 -13.852 -8.961 1 88.75 101 VAL A C 1
ATOM 814 O O . VAL A 1 101 ? 11.227 -13.25 -9.016 1 88.75 101 VAL A O 1
ATOM 817 N N . TYR A 1 102 ? 13.414 -13.289 -8.578 1 87.88 102 TYR A N 1
ATOM 818 C CA . TYR A 1 102 ? 13.406 -11.891 -8.148 1 87.88 102 TYR A CA 1
ATOM 819 C C . TYR A 1 102 ? 13.078 -10.969 -9.312 1 87.88 102 TYR A C 1
ATOM 821 O O . TYR A 1 102 ? 12.281 -10.039 -9.172 1 87.88 102 TYR A O 1
ATOM 829 N N . ASP A 1 103 ? 13.711 -11.258 -10.352 1 87.62 103 ASP A N 1
ATOM 830 C CA . ASP A 1 103 ? 13.453 -10.469 -11.555 1 87.62 103 ASP A CA 1
ATOM 831 C C . ASP A 1 103 ? 12.008 -10.625 -12.016 1 87.62 103 ASP A C 1
ATOM 833 O O . ASP A 1 103 ? 11.398 -9.664 -12.492 1 87.62 103 ASP A O 1
ATOM 837 N N . LEU A 1 104 ? 11.539 -11.758 -11.859 1 88.75 104 LEU A N 1
ATOM 838 C CA . LEU A 1 104 ? 10.164 -12.023 -12.273 1 88.75 104 LEU A CA 1
ATOM 839 C C . LEU A 1 104 ? 9.172 -11.281 -11.383 1 88.75 104 LEU A C 1
ATOM 841 O O . LEU A 1 104 ? 8.211 -10.688 -11.875 1 88.75 104 LEU A O 1
ATOM 845 N N . GLU A 1 105 ? 9.383 -11.336 -10.07 1 92 105 GLU A N 1
ATOM 846 C CA . GLU A 1 105 ? 8.531 -10.578 -9.164 1 92 105 GLU A CA 1
ATOM 847 C C . GLU A 1 105 ? 8.539 -9.094 -9.516 1 92 105 GLU A C 1
ATOM 849 O O . GLU A 1 105 ? 7.484 -8.453 -9.586 1 92 105 GLU A O 1
ATOM 854 N N . SER A 1 106 ? 9.727 -8.609 -9.75 1 90.44 106 SER A N 1
ATOM 855 C CA . SER A 1 106 ? 9.867 -7.207 -10.117 1 90.44 106 SER A CA 1
ATOM 856 C C . SER A 1 106 ? 9.102 -6.895 -11.398 1 90.44 106 SER A C 1
ATOM 858 O O . SER A 1 106 ? 8.477 -5.84 -11.516 1 90.44 106 SER A O 1
ATOM 860 N N . PHE A 1 107 ? 9.234 -7.781 -12.336 1 90.5 107 PHE A N 1
ATOM 861 C CA . PHE A 1 107 ? 8.508 -7.621 -13.586 1 90.5 107 PHE A CA 1
ATOM 862 C C . PHE A 1 107 ? 7.008 -7.516 -13.344 1 90.5 107 PHE A C 1
ATOM 864 O O . PHE A 1 107 ? 6.355 -6.602 -13.844 1 90.5 107 PHE A O 1
ATOM 871 N N . PHE A 1 108 ? 6.414 -8.422 -12.547 1 93.56 108 PHE A N 1
ATOM 872 C CA . PHE A 1 108 ? 4.977 -8.438 -12.289 1 93.56 108 PHE A CA 1
ATOM 873 C C . PHE A 1 108 ? 4.547 -7.184 -11.539 1 93.56 108 PHE A C 1
ATOM 875 O O . PHE A 1 108 ? 3.514 -6.59 -11.852 1 93.56 108 PHE A O 1
ATOM 882 N N . LEU A 1 109 ? 5.324 -6.742 -10.578 1 93.88 109 LEU A N 1
ATOM 883 C CA . LEU A 1 109 ? 5.004 -5.547 -9.805 1 93.88 109 LEU A CA 1
ATOM 884 C C . LEU A 1 109 ? 5.023 -4.30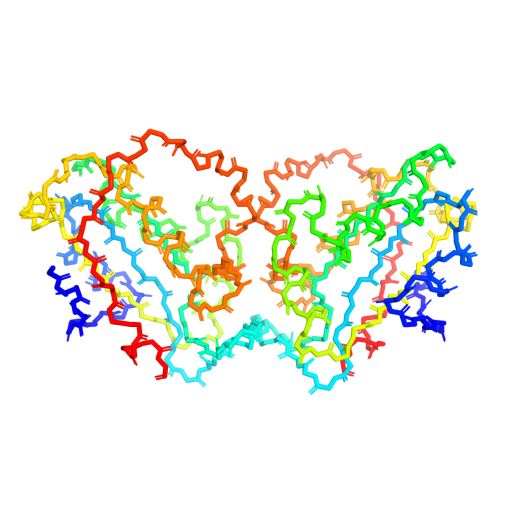5 -10.695 1 93.88 109 LEU A C 1
ATOM 886 O O . LEU A 1 109 ? 4.121 -3.471 -10.617 1 93.88 109 LEU A O 1
ATOM 890 N N . THR A 1 110 ? 6.039 -4.211 -11.508 1 92.88 110 THR A N 1
ATOM 891 C CA . THR A 1 110 ? 6.168 -3.064 -12.406 1 92.88 110 THR A CA 1
ATOM 892 C C . THR A 1 110 ? 5.031 -3.041 -13.422 1 92.88 110 THR A C 1
ATOM 894 O O . THR A 1 110 ? 4.457 -1.984 -13.695 1 92.88 110 THR A O 1
ATOM 897 N N . ASP A 1 111 ? 4.812 -4.199 -13.961 1 93.81 111 ASP A N 1
ATOM 898 C CA . ASP A 1 111 ? 3.736 -4.281 -14.945 1 93.81 111 ASP A CA 1
ATOM 899 C C . ASP A 1 111 ? 2.391 -3.914 -14.32 1 93.81 111 ASP A C 1
ATOM 901 O O . ASP A 1 111 ? 1.579 -3.229 -14.945 1 93.81 111 ASP A O 1
ATOM 905 N N . PHE A 1 112 ? 2.148 -4.363 -13.102 1 95.62 112 PHE A N 1
ATOM 906 C CA . PHE A 1 112 ? 0.918 -3.998 -12.406 1 95.62 112 PHE A CA 1
ATOM 907 C C . PHE A 1 112 ? 0.849 -2.49 -12.188 1 95.62 112 PHE A C 1
ATOM 909 O O . PHE A 1 112 ? -0.196 -1.874 -12.406 1 95.62 112 PHE A O 1
ATOM 916 N N . LEU A 1 113 ? 1.915 -1.967 -11.773 1 94.25 113 LEU A N 1
ATOM 917 C CA . LEU A 1 113 ? 2.006 -0.525 -11.57 1 94.25 113 LEU A CA 1
ATOM 918 C C . LEU A 1 113 ? 1.654 0.23 -12.844 1 94.25 113 LEU A C 1
ATOM 920 O O . LEU A 1 113 ? 0.876 1.186 -12.812 1 94.25 113 LEU A O 1
ATOM 924 N N . GLU A 1 114 ? 2.16 -0.216 -13.883 1 94.44 114 GLU A N 1
ATOM 925 C CA . GLU A 1 114 ? 1.92 0.438 -15.164 1 94.44 114 GLU A CA 1
ATOM 926 C C . GLU A 1 114 ? 0.45 0.345 -15.562 1 94.44 114 GLU A C 1
ATOM 928 O O . GLU A 1 114 ? -0.094 1.272 -16.172 1 94.44 114 GLU A O 1
ATOM 933 N N . HIS A 1 115 ? -0.167 -0.712 -15.18 1 96.38 115 HIS A N 1
ATOM 934 C CA . HIS A 1 115 ? -1.54 -0.962 -15.602 1 96.38 115 HIS A CA 1
ATOM 935 C C . HIS A 1 115 ? -2.539 -0.368 -14.617 1 96.38 115 HIS A C 1
ATOM 937 O O . HIS A 1 115 ? -3.615 0.084 -15.008 1 96.38 115 HIS A O 1
ATOM 943 N N . HIS A 1 116 ? -2.184 -0.353 -13.367 1 97.19 116 HIS A N 1
ATOM 944 C CA . HIS A 1 116 ? -3.172 0.006 -12.359 1 97.19 116 HIS A CA 1
ATOM 945 C C . HIS A 1 116 ? -2.783 1.295 -11.641 1 97.19 116 HIS A C 1
ATOM 947 O O . HIS A 1 116 ? -3.588 1.864 -10.898 1 97.19 116 HIS A O 1
ATOM 953 N N . GLY A 1 117 ? -1.595 1.698 -11.789 1 96.06 117 GLY A N 1
ATOM 954 C CA . GLY A 1 117 ? -1.206 3.027 -11.344 1 96.06 117 GLY A CA 1
ATOM 955 C C . GLY A 1 117 ? -0.548 3.027 -9.977 1 96.06 117 GLY A C 1
ATOM 956 O O . GLY A 1 117 ? -0.092 4.07 -9.508 1 96.06 117 GLY A O 1
ATOM 957 N N . SER A 1 118 ? -0.557 1.931 -9.312 1 94.69 118 SER A N 1
ATOM 958 C CA . SER A 1 118 ? 0.119 1.744 -8.031 1 94.69 118 SER A CA 1
ATOM 959 C C . SER A 1 118 ? 0.485 0.281 -7.812 1 94.69 118 SER A C 1
ATOM 961 O O . SER A 1 118 ? -0.014 -0.604 -8.508 1 94.69 118 SER A O 1
ATOM 963 N N . HIS A 1 119 ? 1.433 0.092 -6.902 1 93.94 119 HIS A N 1
ATOM 964 C CA . HIS A 1 119 ? 1.647 -1.274 -6.441 1 93.94 119 HIS A CA 1
ATOM 965 C C . HIS A 1 119 ? 0.433 -1.798 -5.68 1 93.94 119 HIS A C 1
ATOM 967 O O . HIS A 1 119 ? -0.385 -1.014 -5.195 1 93.94 119 HIS A O 1
ATOM 973 N N . PRO A 1 120 ? 0.332 -3.131 -5.586 1 96.19 120 PRO A N 1
ATOM 974 C CA . PRO A 1 120 ? -0.792 -3.666 -4.816 1 96.19 120 PRO A CA 1
ATOM 975 C C . PRO A 1 120 ? -0.802 -3.176 -3.371 1 96.19 120 PRO A C 1
ATOM 977 O O . PRO A 1 120 ? 0.26 -3 -2.768 1 96.19 120 PRO A O 1
ATOM 980 N N . ILE A 1 121 ? -1.948 -3.061 -2.807 1 95.94 121 ILE A N 1
ATOM 981 C CA . ILE A 1 121 ? -2.211 -2.352 -1.56 1 95.94 121 ILE A CA 1
ATOM 982 C C . ILE A 1 121 ? -1.404 -2.98 -0.426 1 95.94 121 ILE A C 1
ATOM 984 O O . ILE A 1 121 ? -0.981 -2.289 0.502 1 95.94 121 ILE A O 1
ATOM 988 N N . CYS A 1 122 ? -1.108 -4.25 -0.489 1 95.75 122 CYS A N 1
ATOM 989 C CA . CYS A 1 122 ? -0.411 -4.91 0.61 1 95.75 122 CYS A CA 1
ATOM 990 C C . CYS A 1 122 ? 1.056 -5.137 0.266 1 95.75 122 CYS A C 1
ATOM 992 O O . CYS A 1 122 ? 1.782 -5.785 1.022 1 95.75 122 CYS A O 1
ATOM 994 N N . ASN A 1 123 ? 1.586 -4.867 -0.888 1 91.5 123 ASN A N 1
ATOM 995 C CA . ASN A 1 123 ? 3.01 -4.934 -1.196 1 91.5 123 ASN A CA 1
ATOM 996 C C . ASN A 1 123 ? 3.762 -3.732 -0.633 1 91.5 123 ASN A C 1
ATOM 998 O O . ASN A 1 123 ? 4.965 -3.812 -0.371 1 91.5 123 ASN A O 1
ATOM 1002 N N . GLY A 1 124 ? 3.215 -2.947 0.094 1 66.94 124 GLY A N 1
ATOM 1003 C CA . GLY A 1 124 ? 3.93 -1.758 0.528 1 66.94 124 GLY A CA 1
ATOM 1004 C C . GLY A 1 124 ? 4.738 -1.108 -0.579 1 66.94 124 GLY A C 1
ATOM 1005 O O . GLY A 1 124 ? 4.699 -1.556 -1.728 1 66.94 124 GLY A O 1
ATOM 1006 N N . GLN A 1 125 ? 5.234 0.15 -0.385 1 52.06 125 GLN A N 1
ATOM 1007 C CA . GLN A 1 125 ? 6.117 0.781 -1.36 1 52.06 125 GLN A CA 1
ATOM 1008 C C . GLN A 1 125 ? 7.469 0.081 -1.41 1 52.06 125 GLN A C 1
ATOM 1010 O O . GLN A 1 125 ? 8.195 0.047 -0.413 1 52.06 125 GLN A O 1
ATOM 1015 N N . ALA A 1 126 ? 7.496 -1.165 -1.591 1 45.44 126 ALA A N 1
ATOM 1016 C CA . ALA A 1 126 ? 8.781 -1.855 -1.665 1 45.44 126 ALA A CA 1
ATOM 1017 C C . ALA A 1 126 ? 9.891 -0.905 -2.109 1 45.44 126 ALA A C 1
ATOM 1019 O O . ALA A 1 126 ? 9.695 -0.098 -3.021 1 45.44 126 ALA A O 1
ATOM 1020 N N . GLY A 1 127 ? 10.688 -0.353 -1.17 1 40.16 127 GLY A N 1
ATOM 1021 C CA . GLY A 1 127 ? 11.984 0.18 -1.569 1 40.16 127 GLY A CA 1
ATOM 1022 C C . GLY A 1 127 ? 12.539 -0.483 -2.812 1 40.16 127 GLY A C 1
ATOM 1023 O O . GLY A 1 127 ? 13.758 -0.543 -2.996 1 40.16 127 GLY A O 1
ATOM 1024 N N . HIS A 1 128 ? 11.805 -1.352 -3.367 1 38.78 128 HIS A N 1
ATOM 1025 C CA . HIS A 1 128 ? 12.562 -2.184 -4.301 1 38.78 128 HIS A CA 1
ATOM 1026 C C . HIS A 1 128 ? 13.164 -1.346 -5.422 1 38.78 128 HIS A C 1
ATOM 1028 O O . HIS A 1 128 ? 12.453 -0.601 -6.098 1 38.78 128 HIS A O 1
ATOM 1034 N N . ARG A 1 129 ? 14.305 -0.896 -5.086 1 41.47 129 ARG A N 1
ATOM 1035 C CA . ARG A 1 129 ? 15.156 -0.544 -6.215 1 41.47 129 ARG A CA 1
ATOM 1036 C C . ARG A 1 129 ? 14.891 -1.456 -7.406 1 41.47 129 ARG A C 1
ATOM 1038 O O . ARG A 1 129 ? 15.07 -2.672 -7.32 1 41.47 129 ARG A O 1
ATOM 1045 N N . LEU A 1 130 ? 13.75 -1.185 -8.07 1 42.75 130 LEU A N 1
ATOM 1046 C CA . LEU A 1 130 ? 13.672 -1.859 -9.367 1 42.75 130 LEU A CA 1
ATOM 1047 C C . LEU A 1 130 ? 15.062 -2.049 -9.969 1 42.75 130 LEU A C 1
ATOM 1049 O O . LEU A 1 130 ? 15.844 -1.101 -10.031 1 42.75 130 LEU A O 1
ATOM 1053 N N . SER A 1 131 ? 15.625 -2.98 -9.695 1 38.47 131 SER A N 1
ATOM 1054 C CA . SER A 1 131 ? 16.891 -3.219 -10.367 1 38.47 131 SER A CA 1
ATOM 1055 C C . SER A 1 131 ? 16.828 -2.809 -11.836 1 38.47 131 SER A C 1
ATOM 1057 O O . SER A 1 131 ? 15.867 -3.141 -12.539 1 38.47 131 SER A O 1
ATOM 1059 N N . ASP A 1 132 ? 17.328 -1.671 -12.133 1 44.41 132 ASP A N 1
ATOM 1060 C CA . ASP A 1 132 ? 17.562 -1.21 -13.5 1 44.41 132 ASP A CA 1
ATOM 1061 C C . ASP A 1 132 ? 17.734 -2.389 -14.453 1 44.41 132 ASP A C 1
ATOM 1063 O O . ASP A 1 132 ? 17.516 -2.25 -15.664 1 44.41 132 ASP A O 1
ATOM 1067 N N . LEU A 1 133 ? 18.391 -3.502 -13.961 1 41.56 133 LEU A N 1
ATOM 1068 C CA . LEU A 1 133 ? 18.953 -4.5 -14.867 1 41.56 133 LEU A CA 1
ATOM 1069 C C . LEU A 1 133 ? 17.906 -5.574 -15.195 1 41.56 133 LEU A C 1
ATOM 1071 O O . LEU A 1 133 ? 18.266 -6.699 -15.547 1 41.56 133 LEU A O 1
ATOM 1075 N N . SER A 1 134 ? 16.688 -5.492 -14.734 1 47.44 134 SER A N 1
ATOM 1076 C CA . SER A 1 134 ? 15.945 -6.707 -15.055 1 47.44 134 SER A CA 1
ATOM 1077 C C . SER A 1 134 ? 15.859 -6.922 -16.562 1 47.44 134 SER A C 1
ATOM 1079 O O . SER A 1 134 ? 15.594 -5.977 -17.312 1 47.44 134 SER A O 1
ATOM 1081 N N . LYS A 1 135 ? 16.609 -7.805 -17.016 1 52.62 135 LYS A N 1
ATOM 1082 C CA . LYS A 1 135 ? 16.422 -8.281 -18.375 1 52.62 135 LYS A CA 1
ATOM 1083 C C . LYS A 1 135 ? 14.953 -8.18 -18.781 1 52.62 135 LYS A C 1
ATOM 1085 O O . LYS A 1 135 ? 14.062 -8.641 -18.062 1 52.62 135 LYS A O 1
ATOM 1090 N N . LYS A 1 136 ? 14.758 -7.273 -19.688 1 59.34 136 LYS A N 1
ATOM 1091 C CA . LYS A 1 136 ? 13.461 -7.031 -20.328 1 59.34 136 LYS A CA 1
ATOM 1092 C C . LYS A 1 136 ? 12.75 -8.344 -20.641 1 59.34 136 LYS A C 1
ATOM 1094 O O . LYS A 1 136 ? 13.266 -9.18 -21.375 1 59.34 136 LYS A O 1
ATOM 1099 N N . ILE A 1 137 ? 11.898 -8.875 -19.625 1 69.62 137 ILE A N 1
ATOM 1100 C CA . ILE A 1 137 ? 10.977 -9.969 -19.938 1 69.62 137 ILE A CA 1
ATOM 1101 C C . ILE A 1 137 ? 9.969 -9.508 -20.984 1 69.62 137 ILE A C 1
ATOM 1103 O O . ILE A 1 137 ? 9.305 -8.477 -20.812 1 69.62 137 ILE A O 1
ATOM 1107 N N . SER A 1 138 ? 10.109 -10.031 -22.172 1 72.75 138 SER A N 1
ATOM 1108 C CA . SER A 1 138 ? 9.172 -9.695 -23.234 1 72.75 138 SER A CA 1
ATOM 1109 C C . SER A 1 138 ? 7.848 -10.422 -23.062 1 72.75 138 SER A C 1
ATOM 1111 O O . SER A 1 138 ? 7.609 -11.453 -23.703 1 72.75 138 SER A O 1
ATOM 1113 N N . ALA A 1 139 ? 7.129 -10.164 -22.062 1 80.62 139 ALA A N 1
ATOM 1114 C CA . ALA A 1 139 ? 5.816 -10.758 -21.812 1 80.62 139 ALA A CA 1
ATOM 1115 C C . ALA A 1 139 ? 4.809 -9.695 -21.375 1 80.62 139 ALA A C 1
ATOM 1117 O O . ALA A 1 139 ? 5.191 -8.625 -20.906 1 80.62 139 ALA A O 1
ATOM 1118 N N . SER A 1 140 ? 3.588 -9.938 -21.797 1 85.62 140 SER A N 1
ATOM 1119 C CA . SER A 1 140 ? 2.494 -9.109 -21.297 1 85.62 140 SER A CA 1
ATOM 1120 C C . SER A 1 140 ? 1.601 -9.891 -20.344 1 85.62 140 SER A C 1
ATOM 1122 O O . SER A 1 140 ? 1.395 -11.094 -20.516 1 85.62 140 SER A O 1
ATOM 1124 N N . VAL A 1 141 ? 1.208 -9.266 -19.297 1 92.31 141 VAL A N 1
ATOM 1125 C CA . VAL A 1 141 ? 0.349 -9.906 -18.312 1 92.31 141 VAL A CA 1
ATOM 1126 C C . VAL A 1 141 ? -1.105 -9.516 -18.562 1 92.31 141 VAL A C 1
ATOM 1128 O O . VAL A 1 141 ? -1.413 -8.336 -18.75 1 92.31 141 VAL A O 1
ATOM 1131 N N . ASP A 1 142 ? -1.998 -10.5 -18.656 1 94.06 142 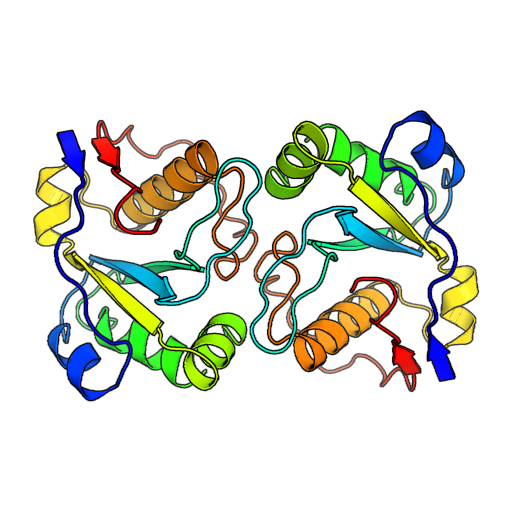ASP A N 1
ATOM 1132 C CA . ASP A 1 142 ? -3.432 -10.234 -18.688 1 94.06 142 ASP A CA 1
ATOM 1133 C C . ASP A 1 142 ? -3.99 -10.086 -17.266 1 94.06 142 ASP A C 1
ATOM 1135 O O . ASP A 1 142 ? -4.297 -11.086 -16.609 1 94.06 142 ASP A O 1
ATOM 1139 N N . TRP A 1 143 ? -4.234 -8.891 -16.828 1 96.75 143 TRP A N 1
ATOM 1140 C CA . TRP A 1 143 ? -4.652 -8.609 -15.461 1 96.75 143 TRP A CA 1
ATOM 1141 C C . TRP A 1 143 ? -6.164 -8.727 -15.32 1 96.75 143 TRP A C 1
ATOM 1143 O O . TRP A 1 143 ? -6.707 -8.531 -14.227 1 96.75 143 TRP A O 1
ATOM 1153 N N . THR A 1 144 ? -6.953 -9.078 -16.344 1 95 144 THR A N 1
ATOM 1154 C CA . THR A 1 144 ? -8.414 -9.109 -16.312 1 95 144 THR A CA 1
ATOM 1155 C C . THR A 1 144 ? -8.922 -10.164 -15.352 1 95 144 THR A C 1
ATOM 1157 O O . THR A 1 144 ? -10.047 -10.078 -14.852 1 95 144 THR A O 1
ATOM 1160 N N . PHE A 1 145 ? -8.062 -11.156 -15.117 1 95.19 145 PHE A N 1
ATOM 1161 C CA . PHE A 1 145 ? -8.375 -12.219 -14.164 1 95.19 145 PHE A CA 1
ATOM 1162 C C . PHE A 1 145 ? -8.695 -11.633 -12.789 1 95.19 145 PHE A C 1
ATOM 1164 O O . PHE A 1 145 ? -9.469 -12.219 -12.031 1 95.19 145 PHE A O 1
ATOM 1171 N N . PHE A 1 146 ? -8.188 -10.445 -12.445 1 97.38 146 PHE A N 1
ATOM 1172 C CA . PHE A 1 146 ? -8.312 -9.852 -11.117 1 97.38 146 PHE A CA 1
ATOM 1173 C C . PHE A 1 146 ? -9.305 -8.695 -11.133 1 97.38 146 PHE A C 1
ATOM 1175 O O . PHE A 1 146 ? -9.258 -7.82 -10.266 1 97.38 146 PHE A O 1
ATOM 1182 N N . CYS A 1 147 ? -10.047 -8.555 -12.133 1 91.75 147 CYS A N 1
ATOM 1183 C CA . CYS A 1 147 ? -11.031 -7.484 -12.227 1 91.75 147 CYS A CA 1
ATOM 1184 C C . CYS A 1 147 ? -12.43 -7.996 -11.906 1 91.75 147 CYS A C 1
ATOM 1186 O O . CYS A 1 147 ? -12.719 -9.18 -12.094 1 91.75 147 CYS A O 1
ATOM 1188 N N . MET B 1 1 ? -6.711 12.617 24.797 1 75.44 1 MET B N 1
ATOM 1189 C CA . MET B 1 1 ? -7.031 13.727 23.891 1 75.44 1 MET B CA 1
ATOM 1190 C C . MET B 1 1 ? -7.402 13.211 22.516 1 75.44 1 MET B C 1
ATOM 1192 O O . MET B 1 1 ? -6.957 12.141 22.109 1 75.44 1 MET B O 1
ATOM 1196 N N . ARG B 1 2 ? -8.305 13.945 21.859 1 83.81 2 ARG B N 1
ATOM 1197 C CA . ARG B 1 2 ? -8.836 13.484 20.578 1 83.81 2 ARG B CA 1
ATOM 1198 C C . ARG B 1 2 ? -8.336 14.352 19.438 1 83.81 2 ARG B C 1
ATOM 1200 O O . ARG B 1 2 ? -8.422 15.586 19.5 1 83.81 2 ARG B O 1
ATOM 1207 N N . ILE B 1 3 ? -7.695 13.75 18.516 1 87.69 3 ILE B N 1
ATOM 1208 C CA . ILE B 1 3 ? -7.203 14.445 17.328 1 87.69 3 ILE B CA 1
ATOM 1209 C C . ILE B 1 3 ? -8.297 14.492 16.266 1 87.69 3 ILE B C 1
ATOM 1211 O O . ILE B 1 3 ? -8.766 13.445 15.805 1 87.69 3 ILE B O 1
ATOM 1215 N N . LEU B 1 4 ? -8.672 15.727 15.945 1 91.44 4 LEU B N 1
ATOM 1216 C CA . LEU B 1 4 ? -9.727 15.953 14.961 1 91.44 4 LEU B CA 1
ATOM 1217 C C . LEU B 1 4 ? -9.188 16.688 13.742 1 91.44 4 LEU B C 1
ATOM 1219 O O . LEU B 1 4 ? -8.32 17.562 13.867 1 91.44 4 LEU B O 1
ATOM 1223 N N . PHE B 1 5 ? -9.75 16.344 12.586 1 93.44 5 PHE B N 1
ATOM 1224 C CA . PHE B 1 5 ? -9.398 17.016 11.344 1 93.44 5 PHE B CA 1
ATOM 1225 C C . PHE B 1 5 ? -10.523 17.938 10.898 1 93.44 5 PHE B C 1
ATOM 1227 O O . PHE B 1 5 ? -11.695 17.562 10.906 1 93.44 5 PHE B O 1
ATOM 1234 N N . THR B 1 6 ? -10.125 19.172 10.586 1 89 6 THR B N 1
ATOM 1235 C CA . THR B 1 6 ? -11.195 20.109 10.258 1 89 6 THR B CA 1
ATOM 1236 C C . THR B 1 6 ? -10.836 20.906 9.008 1 89 6 THR B C 1
ATOM 1238 O O . THR B 1 6 ? -11.719 21.469 8.359 1 89 6 THR B O 1
ATOM 1241 N N . LYS B 1 7 ? -9.609 21.047 8.656 1 94.31 7 LYS B N 1
ATOM 1242 C CA . LYS B 1 7 ? -9.18 21.812 7.5 1 94.31 7 LYS B CA 1
ATOM 1243 C C . LYS B 1 7 ? -8.773 20.906 6.348 1 94.31 7 LYS B C 1
ATOM 1245 O O . LYS B 1 7 ? -8.18 19.844 6.566 1 94.31 7 LYS B O 1
ATOM 1250 N N . ALA B 1 8 ? -9.102 21.328 5.176 1 97.5 8 ALA B N 1
ATOM 1251 C CA . ALA B 1 8 ? -8.773 20.594 3.955 1 97.5 8 ALA B CA 1
ATOM 1252 C C . ALA B 1 8 ? -8.219 21.531 2.883 1 97.5 8 ALA B C 1
ATOM 1254 O O . ALA B 1 8 ? -8.711 22.641 2.705 1 97.5 8 ALA B O 1
ATOM 1255 N N . TYR B 1 9 ? -7.211 21.078 2.227 1 98.62 9 TYR B N 1
ATOM 1256 C CA . TYR B 1 9 ? -6.598 21.797 1.125 1 98.62 9 TYR B CA 1
ATOM 1257 C C . TYR B 1 9 ? -6.496 20.938 -0.12 1 98.62 9 TYR B C 1
ATOM 1259 O O . TYR B 1 9 ? -6.258 19.719 -0.021 1 98.62 9 TYR B O 1
ATOM 1267 N N . ASN B 1 10 ? -6.703 21.547 -1.272 1 98.62 10 ASN B N 1
ATOM 1268 C CA . ASN B 1 10 ? -6.461 20.797 -2.504 1 98.62 10 ASN B CA 1
ATOM 1269 C C . ASN B 1 10 ? -4.98 20.469 -2.678 1 98.62 10 ASN B C 1
ATOM 1271 O O . ASN B 1 10 ? -4.117 21.297 -2.385 1 98.62 10 ASN B O 1
ATOM 1275 N N . LEU B 1 11 ? -4.68 19.281 -3.107 1 98.69 11 LEU B N 1
ATOM 1276 C CA . LEU B 1 11 ? -3.297 18.969 -3.445 1 98.69 11 LEU B CA 1
ATOM 1277 C C . LEU B 1 11 ? -2.91 19.562 -4.793 1 98.69 11 LEU B C 1
ATOM 1279 O O . LEU B 1 11 ? -2.816 18.844 -5.793 1 98.69 11 LEU B O 1
ATOM 1283 N N . ARG B 1 12 ? -2.684 20.781 -4.801 1 98.19 12 ARG B N 1
ATOM 1284 C CA . ARG B 1 12 ? -2.238 21.562 -5.945 1 98.19 12 ARG B CA 1
ATOM 1285 C C . ARG B 1 12 ? -1.21 22.609 -5.527 1 98.19 12 ARG B C 1
ATOM 1287 O O . ARG B 1 12 ? -1.161 23 -4.359 1 98.19 12 ARG B O 1
ATOM 1294 N N . GLU B 1 13 ? -0.487 23.031 -6.473 1 97.69 13 GLU B N 1
ATOM 1295 C CA . GLU B 1 13 ? 0.658 23.891 -6.191 1 97.69 13 GLU B CA 1
ATOM 1296 C C . GLU B 1 13 ? 0.238 25.125 -5.402 1 97.69 13 GLU B C 1
ATOM 1298 O O . GLU B 1 13 ? 0.902 25.5 -4.434 1 97.69 13 GLU B O 1
ATOM 1303 N N . GLN B 1 14 ? -0.82 25.75 -5.707 1 97.81 14 GLN B N 1
ATOM 1304 C CA . GLN B 1 14 ? -1.264 27 -5.102 1 97.81 14 GLN B CA 1
ATOM 1305 C C . GLN B 1 14 ? -1.571 26.812 -3.619 1 97.81 14 GLN B C 1
ATOM 1307 O O . GLN B 1 14 ? -1.258 27.688 -2.801 1 97.81 14 GLN B O 1
ATOM 1312 N N . GLU B 1 15 ? -2.176 25.703 -3.254 1 98.44 15 GLU B N 1
ATOM 1313 C CA . GLU B 1 15 ? -2.572 25.516 -1.861 1 98.44 15 GLU B CA 1
ATOM 1314 C C . GLU B 1 15 ? -1.462 24.844 -1.059 1 98.44 15 GLU B C 1
ATOM 1316 O O . GLU B 1 15 ? -1.37 25.031 0.157 1 98.44 15 GLU B O 1
ATOM 1321 N N . ILE B 1 16 ? -0.615 24.109 -1.755 1 98.44 16 ILE B N 1
ATOM 1322 C CA . ILE B 1 16 ? 0.55 23.516 -1.109 1 98.44 16 ILE B CA 1
ATOM 1323 C C . ILE B 1 16 ? 1.438 24.625 -0.531 1 98.44 16 ILE B C 1
ATOM 1325 O O . ILE B 1 16 ? 2.021 24.453 0.542 1 98.44 16 ILE B O 1
ATOM 1329 N N . LYS B 1 17 ? 1.483 25.719 -1.176 1 97.31 17 LYS B N 1
ATOM 1330 C CA . LYS B 1 17 ? 2.318 26.844 -0.767 1 97.31 17 LYS B CA 1
ATOM 1331 C C . LYS B 1 17 ? 1.892 27.375 0.599 1 97.31 17 LYS B C 1
ATOM 1333 O O . LYS B 1 17 ? 2.672 28.031 1.283 1 97.31 17 LYS B O 1
ATOM 1338 N N . PHE B 1 18 ? 0.616 27.109 1.01 1 96.88 18 PHE B N 1
ATOM 1339 C CA . PHE B 1 18 ? 0.102 27.609 2.283 1 96.88 18 PHE B CA 1
ATOM 1340 C C . PHE B 1 18 ? 0.86 26.984 3.449 1 96.88 18 PHE B C 1
ATOM 1342 O O . PHE B 1 18 ? 0.829 27.5 4.566 1 96.88 18 PHE B O 1
ATOM 1349 N N . VAL B 1 19 ? 1.592 25.891 3.178 1 97.75 19 VAL B N 1
ATOM 1350 C CA . VAL B 1 19 ? 2.277 25.219 4.277 1 97.75 19 VAL B CA 1
ATOM 1351 C C . VAL B 1 19 ? 3.787 25.266 4.055 1 97.75 19 VAL B C 1
ATOM 1353 O O . VAL B 1 19 ? 4.52 24.375 4.48 1 97.75 19 VAL B O 1
ATOM 1356 N N . GLN B 1 20 ? 4.18 26.234 3.307 1 96.75 20 GLN B N 1
ATOM 1357 C CA . GLN B 1 20 ? 5.609 26.5 3.17 1 96.75 20 GLN B CA 1
ATOM 1358 C C . GLN B 1 20 ? 6.246 26.797 4.523 1 96.75 20 GLN B C 1
ATOM 1360 O O . GLN B 1 20 ? 5.691 27.562 5.324 1 96.75 20 GLN B O 1
ATOM 1365 N N . GLY B 1 21 ? 7.371 26.141 4.785 1 96.44 21 GLY B N 1
ATOM 1366 C CA . GLY B 1 21 ? 8.094 26.391 6.02 1 96.44 21 GLY B CA 1
ATOM 1367 C C . GLY B 1 21 ? 7.469 25.719 7.227 1 96.44 21 GLY B C 1
ATOM 1368 O O . GLY B 1 21 ? 7.867 25.984 8.367 1 96.44 21 GLY B O 1
ATOM 1369 N N . VAL B 1 22 ? 6.461 24.984 7.055 1 96.12 22 VAL B N 1
ATOM 1370 C CA . VAL B 1 22 ? 5.801 24.266 8.148 1 96.12 22 VAL B CA 1
ATOM 1371 C C . VAL B 1 22 ? 6.352 22.844 8.25 1 96.12 22 VAL B C 1
ATOM 1373 O O . VAL B 1 22 ? 6.543 22.172 7.234 1 96.12 22 VAL B O 1
ATOM 1376 N N . ALA B 1 23 ? 6.711 22.406 9.414 1 96.19 23 ALA B N 1
ATOM 1377 C CA . ALA B 1 23 ? 7.062 21.016 9.719 1 96.19 23 ALA B CA 1
ATOM 1378 C C . ALA B 1 23 ? 5.93 20.312 10.461 1 96.19 23 ALA B C 1
ATOM 1380 O O . ALA B 1 23 ? 5.172 20.953 11.195 1 96.19 23 ALA B O 1
ATOM 1381 N N . GLY B 1 24 ? 5.812 19 10.258 1 96.44 24 GLY B N 1
ATOM 1382 C CA . GLY B 1 24 ? 4.762 18.266 10.938 1 96.44 24 GLY B CA 1
ATOM 1383 C C . GLY B 1 24 ? 4.332 17.016 10.195 1 96.44 24 GLY B C 1
ATOM 1384 O O . GLY B 1 24 ? 5.156 16.344 9.57 1 96.44 24 GLY B O 1
ATOM 1385 N N . ILE B 1 25 ? 3.061 16.656 10.375 1 96.38 25 ILE B N 1
ATOM 1386 C CA . ILE B 1 25 ? 2.469 15.469 9.758 1 96.38 25 ILE B CA 1
ATOM 1387 C C . ILE B 1 25 ? 1.442 15.898 8.703 1 96.38 25 ILE B C 1
ATOM 1389 O O . ILE B 1 25 ? 0.676 16.844 8.922 1 96.38 25 ILE B O 1
ATOM 1393 N N . TYR B 1 26 ? 1.395 15.195 7.602 1 97.5 26 TYR B N 1
ATOM 1394 C CA . TYR B 1 26 ? 0.398 15.484 6.574 1 97.5 26 TYR B CA 1
ATOM 1395 C C . TYR B 1 26 ? -0.293 14.211 6.113 1 97.5 26 TYR B C 1
ATOM 1397 O O . TYR B 1 26 ? 0.26 13.117 6.242 1 97.5 26 TYR B O 1
ATOM 1405 N N . PHE B 1 27 ? -1.479 14.406 5.688 1 98.19 27 PHE B N 1
ATOM 1406 C CA . PHE B 1 27 ? -2.402 13.359 5.273 1 98.19 27 PHE B CA 1
ATOM 1407 C C . PHE B 1 27 ? -2.947 13.641 3.879 1 98.19 27 PHE B C 1
ATOM 1409 O O . PHE B 1 27 ? -3.486 14.719 3.621 1 98.19 27 PHE B O 1
ATOM 1416 N N . ILE B 1 28 ? -2.771 12.711 2.971 1 98.56 28 ILE B N 1
ATOM 1417 C CA . ILE B 1 28 ? -3.277 12.859 1.611 1 98.56 28 ILE B CA 1
ATOM 1418 C C . ILE B 1 28 ? -4.465 11.922 1.397 1 98.56 28 ILE B C 1
ATOM 1420 O O . ILE B 1 28 ? -4.402 10.742 1.743 1 98.56 28 ILE B O 1
ATOM 1424 N N . TYR B 1 29 ? -5.523 12.461 0.834 1 98.81 29 TYR B N 1
ATOM 1425 C CA . TYR B 1 29 ? -6.719 11.633 0.724 1 98.81 29 TYR B CA 1
ATOM 1426 C C . TYR B 1 29 ? -7.512 11.992 -0.529 1 98.81 29 TYR B C 1
ATOM 1428 O O . TYR B 1 29 ? -7.352 13.078 -1.088 1 98.81 29 TYR B O 1
ATOM 1436 N N . LEU B 1 30 ? -8.281 11.023 -0.991 1 98.81 30 LEU B N 1
ATOM 1437 C CA . LEU B 1 30 ? -9.156 11.18 -2.152 1 98.81 30 LEU B CA 1
ATOM 1438 C C . LEU B 1 30 ? -10.477 11.828 -1.763 1 98.81 30 LEU B C 1
ATOM 1440 O O . LEU B 1 30 ? -10.914 11.711 -0.617 1 98.81 30 LEU B O 1
ATOM 1444 N N . VAL B 1 31 ? -11.094 12.508 -2.678 1 98.25 31 VAL B N 1
ATOM 1445 C CA . VAL B 1 31 ? -12.336 13.211 -2.367 1 98.25 31 VAL B CA 1
ATOM 1446 C C . VAL B 1 31 ? -13.531 12.344 -2.76 1 98.25 31 VAL B C 1
ATOM 1448 O O . VAL B 1 31 ? -14.461 12.164 -1.973 1 98.25 31 VAL B O 1
ATOM 1451 N N . ASP B 1 32 ? -13.555 11.719 -3.949 1 96.62 32 ASP B N 1
ATOM 1452 C CA . ASP B 1 32 ? -14.742 11.055 -4.484 1 96.62 32 ASP B CA 1
ATOM 1453 C C . ASP B 1 32 ? -14.531 9.547 -4.598 1 96.62 32 ASP B C 1
ATOM 1455 O O . ASP B 1 32 ? -15.258 8.867 -5.312 1 96.62 32 ASP B O 1
ATOM 1459 N N . LEU B 1 33 ? -13.523 9.047 -4.059 1 97.88 33 LEU B N 1
ATOM 1460 C CA . LEU B 1 33 ? -13.172 7.633 -4.121 1 97.88 33 LEU B CA 1
ATOM 1461 C C . LEU B 1 33 ? -12.68 7.129 -2.768 1 97.88 33 LEU B C 1
ATOM 1463 O O . LEU B 1 33 ? -12.016 7.863 -2.031 1 97.88 33 LEU B O 1
ATOM 1467 N N . GLU B 1 34 ? -13.016 5.941 -2.404 1 98.62 34 GLU B N 1
ATOM 1468 C CA . GLU B 1 34 ? -12.531 5.312 -1.179 1 98.62 34 GLU B CA 1
ATOM 1469 C C . GLU B 1 34 ? -11.75 4.039 -1.482 1 98.62 34 GLU B C 1
ATOM 1471 O O . GLU B 1 34 ? -12 3.379 -2.494 1 98.62 34 GLU B O 1
ATOM 1476 N N . ILE B 1 35 ? -10.859 3.773 -0.709 1 98.25 35 ILE B N 1
ATOM 1477 C CA . ILE B 1 35 ? -10.125 2.512 -0.756 1 98.25 35 ILE B CA 1
ATOM 1478 C C . ILE B 1 35 ? -10.781 1.497 0.176 1 98.25 35 ILE B C 1
ATOM 1480 O O . ILE B 1 35 ? -11.109 1.817 1.321 1 98.25 35 ILE B O 1
ATOM 1484 N N . SER B 1 36 ? -10.969 0.311 -0.289 1 98.44 36 SER B N 1
ATOM 1485 C CA . SER B 1 36 ? -11.547 -0.757 0.519 1 98.44 36 SER B CA 1
ATOM 1486 C C . SER B 1 36 ? -10.492 -1.409 1.409 1 98.44 36 SER B C 1
ATOM 1488 O O . SER B 1 36 ? -9.93 -2.443 1.052 1 98.44 36 SER B O 1
ATOM 1490 N N . TYR B 1 37 ? -10.305 -0.901 2.578 1 97.75 37 TYR B N 1
ATOM 1491 C CA . TYR B 1 37 ? -9.406 -1.499 3.559 1 97.75 37 TYR B CA 1
ATOM 1492 C C . TYR B 1 37 ? -10.094 -2.633 4.309 1 97.75 37 TYR B C 1
ATOM 1494 O O . TYR B 1 37 ? -11.312 -2.764 4.266 1 97.75 37 TYR B O 1
ATOM 1502 N N . PRO B 1 38 ? -9.336 -3.447 5.059 1 98.12 38 PRO B N 1
ATOM 1503 C CA . PRO B 1 38 ? -9.867 -4.691 5.613 1 98.12 38 PRO B CA 1
ATOM 1504 C C . PRO B 1 38 ? -11.031 -4.461 6.578 1 98.12 38 PRO B C 1
ATOM 1506 O O . PRO B 1 38 ? -11.992 -5.227 6.586 1 98.12 38 PRO B O 1
ATOM 1509 N N . PHE B 1 39 ? -10.922 -3.438 7.426 1 98.38 39 PHE B N 1
ATOM 1510 C CA . PHE B 1 39 ? -11.922 -3.279 8.477 1 98.38 39 PHE B CA 1
ATOM 1511 C C . PHE B 1 39 ? -12.961 -2.232 8.086 1 98.38 39 PHE B C 1
ATOM 1513 O O . PHE B 1 39 ? -14.141 -2.373 8.406 1 98.38 39 PHE B O 1
ATOM 1520 N N . GLN B 1 40 ? -12.492 -1.177 7.402 1 97.69 40 GLN B N 1
ATOM 1521 C CA . GLN B 1 40 ? -13.336 -0.046 7.031 1 97.69 40 GLN B CA 1
ATOM 1522 C C . GLN B 1 40 ? -12.727 0.741 5.879 1 97.69 40 GLN B C 1
ATOM 1524 O O . GLN B 1 40 ? -11.531 1.046 5.891 1 97.69 40 GLN B O 1
ATOM 1529 N N . SER B 1 41 ? -13.609 1.025 4.918 1 98.31 41 SER B N 1
ATOM 1530 C CA . SER B 1 41 ? -13.141 1.827 3.795 1 98.31 41 SER B CA 1
ATOM 1531 C C . SER B 1 41 ? -12.711 3.221 4.25 1 98.31 41 SER B C 1
ATOM 1533 O O . SER B 1 41 ? -13.172 3.709 5.285 1 98.31 41 SER B O 1
ATOM 1535 N N . SER B 1 42 ? -11.82 3.824 3.496 1 98.62 42 SER B N 1
ATOM 1536 C CA . SER B 1 42 ? -11.336 5.164 3.811 1 98.62 42 SER B CA 1
ATOM 1537 C C . SER B 1 42 ? -10.875 5.895 2.555 1 98.62 42 SER B C 1
ATOM 1539 O O . SER B 1 42 ? -10.438 5.262 1.588 1 98.62 42 SER B O 1
ATOM 1541 N N . LYS B 1 43 ? -10.922 7.164 2.582 1 98.75 43 LYS B N 1
ATOM 1542 C CA . LYS B 1 43 ? -10.422 8.008 1.498 1 98.75 43 LYS B CA 1
ATOM 1543 C C . LYS B 1 43 ? -8.93 8.289 1.663 1 98.75 43 LYS B C 1
ATOM 1545 O O . LYS B 1 43 ? -8.281 8.781 0.736 1 98.75 43 LYS B O 1
ATOM 1550 N N . LEU B 1 44 ? -8.375 8.016 2.877 1 98.62 44 LEU B N 1
ATOM 1551 C CA . LEU B 1 44 ? -6.98 8.312 3.168 1 98.62 44 LEU B CA 1
ATOM 1552 C C . LEU B 1 44 ? -6.055 7.375 2.402 1 98.62 44 LEU B C 1
ATOM 1554 O O . LEU B 1 44 ? -6.227 6.156 2.445 1 98.62 44 LEU B O 1
ATOM 1558 N N . ILE B 1 45 ? -5.027 8 1.728 1 97.69 45 ILE B N 1
ATOM 1559 C CA . ILE B 1 45 ? -4.188 7.125 0.917 1 97.69 45 ILE B CA 1
ATOM 1560 C C . ILE B 1 45 ? -2.732 7.254 1.358 1 97.69 45 ILE B C 1
ATOM 1562 O O . ILE B 1 45 ? -1.884 6.449 0.967 1 97.69 45 ILE B O 1
ATOM 1566 N N . TYR B 1 46 ? -2.406 8.273 2.238 1 97.12 46 TYR B N 1
ATOM 1567 C CA . TYR B 1 46 ? -1 8.445 2.592 1 97.12 46 TYR B CA 1
ATOM 1568 C C . TYR B 1 46 ? -0.853 9.281 3.854 1 97.12 46 TYR B C 1
ATOM 1570 O O . TYR B 1 46 ? -1.578 10.266 4.043 1 97.12 46 TYR B O 1
ATOM 1578 N N . ILE B 1 47 ? 0.031 8.891 4.723 1 96.81 47 ILE B N 1
ATOM 1579 C CA . ILE B 1 47 ? 0.481 9.672 5.871 1 96.81 47 ILE B CA 1
ATOM 1580 C C . ILE B 1 47 ? 1.991 9.883 5.793 1 96.81 47 ILE B C 1
ATOM 1582 O O . ILE B 1 47 ? 2.752 8.922 5.637 1 96.81 47 ILE B O 1
ATOM 1586 N N . GLY B 1 48 ? 2.402 11.117 5.84 1 95.75 48 GLY B N 1
ATOM 1587 C CA . GLY B 1 48 ? 3.822 11.422 5.816 1 95.75 48 GLY B CA 1
ATOM 1588 C C . GLY B 1 48 ? 4.215 12.508 6.801 1 95.75 48 GLY B C 1
ATOM 1589 O O . GLY B 1 48 ? 3.371 13.008 7.551 1 95.75 48 GLY B O 1
ATOM 1590 N N . MET B 1 49 ? 5.523 12.758 6.887 1 95.5 49 MET B N 1
ATOM 1591 C CA . MET B 1 49 ? 6.012 13.742 7.852 1 95.5 49 MET B CA 1
ATOM 1592 C C . MET B 1 49 ? 7.105 14.609 7.234 1 95.5 49 MET B C 1
ATOM 1594 O O . MET B 1 49 ? 7.691 14.25 6.215 1 95.5 49 MET B O 1
ATOM 1598 N N . SER B 1 50 ? 7.219 15.727 7.68 1 94.81 50 SER B N 1
ATOM 1599 C CA . SER B 1 50 ? 8.367 16.609 7.488 1 94.81 50 SER B CA 1
ATOM 1600 C C . SER B 1 50 ? 8.953 17.047 8.82 1 94.81 50 SER B C 1
ATOM 1602 O O . SER B 1 50 ? 8.227 17.5 9.711 1 94.81 50 SER B O 1
ATOM 1604 N N . GLU B 1 51 ? 10.312 16.969 8.977 1 89.81 51 GLU B N 1
ATOM 1605 C CA . GLU B 1 51 ? 10.938 17.172 10.281 1 89.81 51 GLU B CA 1
ATOM 1606 C C . GLU B 1 51 ? 11.523 18.578 10.391 1 89.81 51 GLU B C 1
ATOM 1608 O O . GLU B 1 51 ? 11.961 19 11.469 1 89.81 51 GLU B O 1
ATOM 1613 N N . SER B 1 52 ? 11.594 19.297 9.25 1 90.12 52 SER B N 1
ATOM 1614 C CA . SER B 1 52 ? 12.25 20.594 9.32 1 90.12 52 SER B CA 1
ATOM 1615 C C . SER B 1 52 ? 11.578 21.609 8.391 1 90.12 52 SER B C 1
ATOM 1617 O O . SER B 1 52 ? 10.891 21.219 7.441 1 90.12 52 SER B O 1
ATOM 1619 N N . LYS B 1 53 ? 11.898 22.828 8.703 1 88.81 53 LYS B N 1
ATOM 1620 C CA . LYS B 1 53 ? 11.352 23.906 7.891 1 88.81 53 LYS B CA 1
ATOM 1621 C C . LYS B 1 53 ? 11.969 23.922 6.496 1 88.81 53 LYS B C 1
ATOM 1623 O O . LYS B 1 53 ? 11.336 24.359 5.535 1 88.81 53 LYS B O 1
ATOM 1628 N N . HIS B 1 54 ? 13.211 23.422 6.375 1 89.12 54 HIS B N 1
ATOM 1629 C CA . HIS B 1 54 ? 13.891 23.344 5.09 1 89.12 54 HIS B CA 1
ATOM 1630 C C . HIS B 1 54 ? 13.297 22.25 4.211 1 89.12 54 HIS B C 1
ATOM 1632 O O . HIS B 1 54 ? 13.094 22.453 3.012 1 89.12 54 HIS B O 1
ATOM 1638 N N . ASN B 1 55 ? 13 21.156 4.812 1 92.56 55 ASN B N 1
ATOM 1639 C CA . ASN B 1 55 ? 12.25 20.078 4.168 1 92.56 55 ASN B CA 1
ATOM 1640 C C . ASN B 1 55 ? 10.797 20.047 4.641 1 92.56 55 ASN B C 1
ATOM 1642 O O . ASN B 1 55 ? 10.367 19.078 5.262 1 92.56 55 ASN B O 1
ATOM 1646 N N . SER B 1 56 ? 10.156 21.156 4.309 1 96.44 56 SER B N 1
ATOM 1647 C CA . SER B 1 56 ? 8.844 21.484 4.852 1 96.44 56 SER B CA 1
ATOM 1648 C C . SER B 1 56 ? 7.766 20.578 4.266 1 96.44 56 SER B C 1
ATOM 1650 O O . SER B 1 56 ? 8.023 19.844 3.309 1 96.44 56 SER B O 1
ATOM 1652 N N . LEU B 1 57 ? 6.602 20.688 4.809 1 98.06 57 LEU B N 1
ATOM 1653 C CA . LEU B 1 57 ? 5.438 19.969 4.289 1 98.06 57 LEU B CA 1
ATOM 1654 C C . LEU B 1 57 ? 5.203 20.312 2.82 1 98.06 57 LEU B C 1
ATOM 1656 O O . LEU B 1 57 ? 4.855 19.438 2.027 1 98.06 57 LEU B O 1
ATOM 1660 N N . SER B 1 58 ? 5.391 21.594 2.518 1 98.25 58 SER B N 1
ATOM 1661 C CA . SER B 1 58 ? 5.168 22.016 1.139 1 98.25 58 SER B CA 1
ATOM 1662 C C . SER B 1 58 ? 6.098 21.281 0.179 1 98.25 58 SER B C 1
ATOM 1664 O O . SER B 1 58 ? 5.68 20.844 -0.897 1 98.25 58 SER B O 1
ATOM 1666 N N . MET B 1 59 ? 7.336 21.141 0.562 1 97.81 59 MET B N 1
ATOM 1667 C CA . MET B 1 59 ? 8.305 20.469 -0.289 1 97.81 59 MET B CA 1
ATOM 1668 C C . MET B 1 59 ? 7.938 19 -0.47 1 97.81 59 MET B C 1
ATOM 1670 O O . MET B 1 59 ? 7.973 18.469 -1.587 1 97.81 59 MET B O 1
ATOM 1674 N N . ARG B 1 60 ? 7.574 18.344 0.569 1 97.5 60 ARG B N 1
ATOM 1675 C CA . ARG B 1 60 ? 7.191 16.938 0.515 1 97.5 60 ARG B CA 1
ATOM 1676 C C . ARG B 1 60 ? 5.938 16.734 -0.336 1 97.5 60 ARG B C 1
ATOM 1678 O O . ARG B 1 60 ? 5.895 15.859 -1.193 1 97.5 60 ARG B O 1
ATOM 1685 N N . LEU B 1 61 ? 4.977 17.578 -0.082 1 98.38 61 LEU B N 1
ATOM 1686 C CA . LEU B 1 61 ? 3.719 17.5 -0.814 1 98.38 61 LEU B CA 1
ATOM 1687 C C . LEU B 1 61 ? 3.938 17.766 -2.301 1 98.38 61 LEU B C 1
ATOM 1689 O O . LEU B 1 61 ? 3.379 17.062 -3.148 1 98.38 61 LEU B O 1
ATOM 1693 N N . ARG B 1 62 ? 4.738 18.75 -2.6 1 98.12 62 ARG B N 1
ATOM 1694 C CA . ARG B 1 62 ? 5.059 19.047 -3.994 1 98.12 62 ARG B CA 1
ATOM 1695 C C . ARG B 1 62 ? 5.762 17.875 -4.652 1 98.12 62 ARG B C 1
ATOM 1697 O O . ARG B 1 62 ? 5.473 17.531 -5.805 1 98.12 62 ARG B O 1
ATOM 1704 N N . GLY B 1 63 ? 6.676 17.312 -3.945 1 97 63 GLY B N 1
ATOM 1705 C CA . GLY B 1 63 ? 7.352 16.125 -4.453 1 97 63 GLY B CA 1
ATOM 1706 C C . GLY B 1 63 ? 6.398 14.992 -4.785 1 97 63 GLY B C 1
ATOM 1707 O O . GLY B 1 63 ? 6.578 14.297 -5.785 1 97 63 GLY B O 1
ATOM 1708 N N . HIS B 1 64 ? 5.395 14.773 -3.988 1 96.88 64 HIS B N 1
ATOM 1709 C CA . HIS B 1 64 ? 4.383 13.758 -4.25 1 96.88 64 HIS B CA 1
ATOM 1710 C C . HIS B 1 64 ? 3.545 14.117 -5.473 1 96.88 64 HIS B C 1
ATOM 1712 O O . HIS B 1 64 ? 3.275 13.258 -6.316 1 96.88 64 HIS B O 1
ATOM 1718 N N . LEU B 1 65 ? 3.152 15.391 -5.516 1 97.88 65 LEU B N 1
ATOM 1719 C CA . LEU B 1 65 ? 2.303 15.867 -6.602 1 97.88 65 LEU B CA 1
ATOM 1720 C C . LEU B 1 65 ? 3 15.711 -7.945 1 97.88 65 LEU B C 1
ATOM 1722 O O . LEU B 1 65 ? 2.391 15.258 -8.922 1 97.88 65 LEU B O 1
ATOM 1726 N N . THR B 1 66 ? 4.277 16 -8 1 96.56 66 THR B N 1
ATOM 1727 C CA . THR B 1 66 ? 5 16.062 -9.273 1 96.56 66 THR B CA 1
ATOM 1728 C C . THR B 1 66 ? 5.605 14.703 -9.609 1 96.56 66 THR B C 1
ATOM 1730 O O . THR B 1 66 ? 6.105 14.5 -10.719 1 96.56 66 THR B O 1
ATOM 1733 N N . GLY B 1 67 ? 5.676 13.852 -8.656 1 94.56 67 GLY B N 1
ATOM 1734 C CA . GLY B 1 67 ? 6.285 12.547 -8.867 1 94.56 67 GLY B CA 1
ATOM 1735 C C . GLY B 1 67 ? 7.746 12.5 -8.461 1 94.56 67 GLY B C 1
ATOM 1736 O O . GLY B 1 67 ? 8.367 11.438 -8.492 1 94.56 67 GLY B O 1
ATOM 1737 N N . GLN B 1 68 ? 8.297 13.57 -8.008 1 94.62 68 GLN B N 1
ATOM 1738 C CA . GLN B 1 68 ? 9.711 13.656 -7.648 1 94.62 68 GLN B CA 1
ATOM 1739 C C . GLN B 1 68 ? 1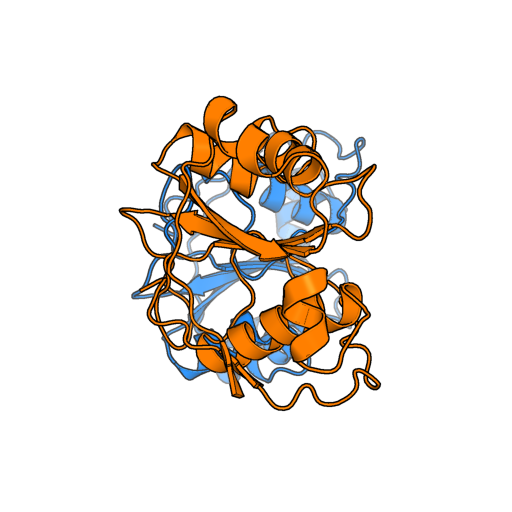0.016 12.797 -6.426 1 94.62 68 GLN B C 1
ATOM 1741 O O . GLN B 1 68 ? 11.148 12.344 -6.246 1 94.62 68 GLN B O 1
ATOM 1746 N N . SER B 1 69 ? 9.055 12.57 -5.598 1 92.44 69 SER B N 1
ATOM 1747 C CA . SER B 1 69 ? 9.25 11.758 -4.402 1 92.44 69 SER B CA 1
ATOM 1748 C C . SER B 1 69 ? 9.477 10.297 -4.758 1 92.44 69 SER B C 1
ATOM 1750 O O . SER B 1 69 ? 9.922 9.508 -3.92 1 92.44 69 SER B O 1
ATOM 1752 N N . GLY B 1 70 ? 9.055 9.859 -5.961 1 91 70 GLY B N 1
ATOM 1753 C CA . GLY B 1 70 ? 9.133 8.461 -6.359 1 91 70 GLY B CA 1
ATOM 1754 C C . GLY B 1 70 ? 7.883 7.672 -6.008 1 91 70 GLY B C 1
ATOM 1755 O O . GLY B 1 70 ? 7.762 6.5 -6.367 1 91 70 GLY B O 1
ATOM 1756 N N . ASN B 1 71 ? 6.984 8.281 -5.305 1 92.25 71 ASN B N 1
ATOM 1757 C CA . ASN B 1 71 ? 5.715 7.633 -4.996 1 92.25 71 ASN B CA 1
ATOM 1758 C C . ASN B 1 71 ? 4.719 7.777 -6.145 1 92.25 71 ASN B C 1
ATOM 1760 O O . ASN B 1 71 ? 3.861 8.664 -6.121 1 92.25 71 ASN B O 1
ATOM 1764 N N . THR B 1 72 ? 4.758 6.844 -7.043 1 92.81 72 THR B N 1
ATOM 1765 C CA . THR B 1 72 ? 3.969 6.934 -8.266 1 92.81 72 THR B CA 1
ATOM 1766 C C . THR B 1 72 ? 2.482 6.75 -7.969 1 92.81 72 THR B C 1
ATOM 1768 O O . THR B 1 72 ? 1.63 7.289 -8.68 1 92.81 72 THR B O 1
ATOM 1771 N N . GLY B 1 73 ? 2.203 6.035 -6.941 1 95.12 73 GLY B N 1
ATOM 1772 C CA . GLY B 1 73 ? 0.811 5.891 -6.547 1 95.12 73 GLY B CA 1
ATOM 1773 C C . GLY B 1 73 ? 0.126 7.219 -6.281 1 95.12 73 GLY B C 1
ATOM 1774 O O . GLY B 1 73 ? -0.937 7.496 -6.84 1 95.12 73 GLY B O 1
ATOM 1775 N N . ILE B 1 74 ? 0.758 8.062 -5.508 1 96.81 74 ILE B N 1
ATOM 1776 C CA . ILE B 1 74 ? 0.166 9.344 -5.148 1 96.81 74 ILE B CA 1
ATOM 1777 C C . ILE B 1 74 ? 0.025 10.219 -6.395 1 96.81 74 ILE B C 1
ATOM 1779 O O . ILE B 1 74 ? -1.037 10.789 -6.641 1 96.81 74 ILE B O 1
ATOM 1783 N N . SER B 1 75 ? 1.111 10.32 -7.156 1 97.31 75 SER B N 1
ATOM 1784 C CA . SER B 1 75 ? 1.062 11.18 -8.336 1 97.31 75 SER B CA 1
ATOM 1785 C C . SER B 1 75 ? 0.015 10.688 -9.328 1 97.31 75 SER B C 1
ATOM 1787 O O . SER B 1 75 ? -0.653 11.492 -9.984 1 97.31 75 SER B O 1
ATOM 1789 N N . ASN B 1 76 ? -0.14 9.367 -9.469 1 97.44 76 ASN B N 1
ATOM 1790 C CA . ASN B 1 76 ? -1.134 8.82 -10.383 1 97.44 76 ASN B CA 1
ATOM 1791 C C . ASN B 1 76 ? -2.555 9.07 -9.891 1 97.44 76 ASN B C 1
ATOM 1793 O O . ASN B 1 76 ? -3.451 9.367 -10.68 1 97.44 76 ASN B O 1
ATOM 1797 N N . TYR B 1 77 ? -2.775 8.945 -8.562 1 98.19 77 TYR B N 1
ATOM 1798 C CA . TYR B 1 77 ? -4.078 9.344 -8.031 1 98.19 77 TYR B CA 1
ATOM 1799 C C . TYR B 1 77 ? -4.359 10.805 -8.328 1 98.19 77 TYR B C 1
ATOM 1801 O O . TYR B 1 77 ? -5.449 11.156 -8.789 1 98.19 77 TYR B O 1
ATOM 1809 N N . ALA B 1 78 ? -3.371 11.656 -8.047 1 98.25 78 ALA B N 1
ATOM 1810 C CA . ALA B 1 78 ? -3.547 13.094 -8.188 1 98.25 78 ALA B CA 1
ATOM 1811 C C . ALA B 1 78 ? -3.818 13.477 -9.641 1 98.25 78 ALA B C 1
ATOM 1813 O O . ALA B 1 78 ? -4.496 14.469 -9.914 1 98.25 78 ALA B O 1
ATOM 1814 N N . ALA B 1 79 ? -3.332 12.703 -10.578 1 97.94 79 ALA B N 1
ATOM 1815 C CA . ALA B 1 79 ? -3.516 12.977 -12 1 97.94 79 ALA B CA 1
ATOM 1816 C C . ALA B 1 79 ? -4.906 12.539 -12.469 1 97.94 79 ALA B C 1
ATOM 1818 O O . ALA B 1 79 ? -5.41 13.039 -13.477 1 97.94 79 ALA B O 1
ATOM 1819 N N . ASN B 1 80 ? -5.566 11.68 -11.727 1 98.12 80 ASN B N 1
ATOM 1820 C CA . ASN B 1 80 ? -6.777 11.055 -12.258 1 98.12 80 ASN B CA 1
ATOM 1821 C C . ASN B 1 80 ? -7.988 11.336 -11.375 1 98.12 80 ASN B C 1
ATOM 1823 O O . ASN B 1 80 ? -9.125 11.141 -11.797 1 98.12 80 ASN B O 1
ATOM 1827 N N . TYR B 1 81 ? -7.727 11.82 -10.18 1 98.38 81 TYR B N 1
ATOM 1828 C CA . TYR B 1 81 ? -8.797 12.102 -9.234 1 98.38 81 TYR B CA 1
ATOM 1829 C C . TYR B 1 81 ? -8.539 13.406 -8.484 1 98.38 81 TYR B C 1
ATOM 1831 O O . TYR B 1 81 ? -7.426 13.93 -8.508 1 98.38 81 TYR B O 1
ATOM 1839 N N . LYS B 1 82 ? -9.656 13.914 -7.84 1 98.56 82 LYS B N 1
ATOM 1840 C CA . LYS B 1 82 ? -9.477 15.016 -6.898 1 98.56 82 LYS B CA 1
ATOM 1841 C C . LYS B 1 82 ? -8.82 14.531 -5.605 1 98.56 82 LYS B C 1
ATOM 1843 O O . LYS B 1 82 ? -9.312 13.602 -4.969 1 98.56 82 LYS B O 1
ATOM 1848 N N . VAL B 1 83 ? -7.723 15.148 -5.305 1 98.75 83 VAL B N 1
ATOM 1849 C CA . VAL B 1 83 ? -6.961 14.766 -4.117 1 98.75 83 VAL B CA 1
ATOM 1850 C C . VAL B 1 83 ? -6.762 15.984 -3.219 1 98.75 83 VAL B C 1
ATOM 1852 O O . VAL B 1 83 ? -6.5 17.078 -3.705 1 98.75 83 VAL B O 1
ATOM 1855 N N . LYS B 1 84 ? -6.926 15.766 -1.926 1 98.88 84 LYS B N 1
ATOM 1856 C CA . LYS B 1 84 ? -6.734 16.812 -0.926 1 98.88 84 LYS B CA 1
ATOM 1857 C C . LYS B 1 84 ? -5.711 16.391 0.125 1 98.88 84 LYS B C 1
ATOM 1859 O O . LYS B 1 84 ? -5.305 15.227 0.17 1 98.88 84 LYS B O 1
ATOM 1864 N N . PHE B 1 85 ? -5.223 17.406 0.851 1 98.81 85 PHE B N 1
ATOM 1865 C CA . PHE B 1 85 ? -4.387 17.109 2.006 1 98.81 85 PHE B CA 1
ATOM 1866 C C . PHE B 1 85 ? -4.828 17.922 3.219 1 98.81 85 PHE B C 1
ATOM 1868 O O . PHE B 1 85 ? -5.551 18.906 3.078 1 98.81 85 PHE B O 1
ATOM 1875 N N . THR B 1 86 ? -4.539 17.406 4.383 1 98.56 86 THR B N 1
ATOM 1876 C CA . THR B 1 86 ? -4.598 18.125 5.656 1 98.56 86 THR B CA 1
ATOM 1877 C C . THR B 1 86 ? -3.34 17.859 6.48 1 98.56 86 THR B C 1
ATOM 1879 O O . THR B 1 86 ? -2.475 17.094 6.074 1 98.56 86 THR B O 1
ATOM 1882 N N . TYR B 1 87 ? -3.164 18.641 7.508 1 97.31 87 TYR B N 1
ATOM 1883 C CA . TYR B 1 87 ? -1.896 18.516 8.219 1 97.31 87 TYR B CA 1
ATOM 1884 C C . TYR B 1 87 ? -2.035 18.953 9.672 1 97.31 87 TYR B C 1
ATOM 1886 O O . TYR B 1 87 ? -3.031 19.578 10.047 1 97.31 87 TYR B O 1
ATOM 1894 N N . TYR B 1 88 ? -1.128 18.516 10.453 1 95.06 88 TYR B N 1
ATOM 1895 C CA . TYR B 1 88 ? -0.834 19.047 11.773 1 95.06 88 TYR B CA 1
ATOM 1896 C C . TYR B 1 88 ? 0.609 19.531 11.859 1 95.06 88 TYR B C 1
ATOM 1898 O O . TYR B 1 88 ? 1.539 18.781 11.555 1 95.06 88 TYR B O 1
ATOM 1906 N N . SER B 1 89 ? 0.75 20.766 12.297 1 93.88 89 SER B N 1
ATOM 1907 C CA . SER B 1 89 ? 2.105 21.266 12.492 1 93.88 89 SER B CA 1
ATOM 1908 C C . SER B 1 89 ? 2.771 20.625 13.703 1 93.88 89 SER B C 1
ATOM 1910 O O . SER B 1 89 ? 2.092 20.234 14.648 1 93.88 89 SER B O 1
ATOM 1912 N N . ALA B 1 90 ? 4.078 20.531 13.609 1 91.5 90 ALA B N 1
ATOM 1913 C CA . ALA B 1 90 ? 4.836 20.016 14.742 1 91.5 90 ALA B CA 1
ATOM 1914 C C . ALA B 1 90 ? 4.555 20.812 16.016 1 91.5 90 ALA B C 1
ATOM 1916 O O . ALA B 1 90 ? 4.508 20.25 17.109 1 91.5 90 ALA B O 1
ATOM 1917 N N . GLU B 1 91 ? 4.359 22.062 15.898 1 89.19 91 GLU B N 1
ATOM 1918 C CA . GLU B 1 91 ? 4.074 22.938 17.031 1 89.19 91 GLU B CA 1
ATOM 1919 C C . GLU B 1 91 ? 2.777 22.531 17.719 1 89.19 91 G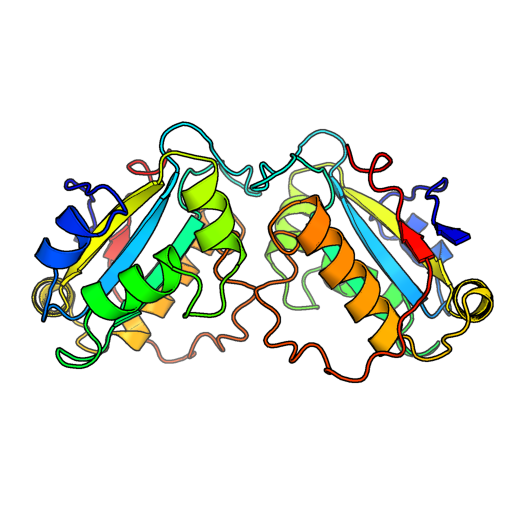LU B C 1
ATOM 1921 O O . GLU B 1 91 ? 2.719 22.484 18.953 1 89.19 91 GLU B O 1
ATOM 1926 N N . VAL B 1 92 ? 1.804 22.234 16.938 1 86.06 92 VAL B N 1
ATOM 1927 C CA . VAL B 1 92 ? 0.513 21.828 17.484 1 86.06 92 VAL B CA 1
ATOM 1928 C C . VAL B 1 92 ? 0.625 20.438 18.094 1 86.06 92 VAL B C 1
ATOM 1930 O O . VAL B 1 92 ? 0.078 20.172 19.172 1 86.06 92 VAL B O 1
ATOM 1933 N N . LEU B 1 93 ? 1.418 19.562 17.484 1 85.19 93 LEU B N 1
ATOM 1934 C CA . LEU B 1 93 ? 1.516 18.172 17.922 1 85.19 93 LEU B CA 1
ATOM 1935 C C . LEU B 1 93 ? 2.303 18.062 19.219 1 85.19 93 LEU B C 1
ATOM 1937 O O . LEU B 1 93 ? 2.104 17.109 19.984 1 85.19 93 LEU B O 1
ATOM 1941 N N . LYS B 1 94 ? 3.113 19.016 19.469 1 82.5 94 LYS B N 1
ATOM 1942 C CA . LYS B 1 94 ? 3.861 19.047 20.719 1 82.5 94 LYS B CA 1
ATOM 1943 C C . LYS B 1 94 ? 2.92 19.094 21.922 1 82.5 94 LYS B C 1
ATOM 1945 O O . LYS B 1 94 ? 3.268 18.641 23.016 1 82.5 94 LYS B O 1
ATOM 1950 N N . THR B 1 95 ? 1.807 19.656 21.656 1 81.12 95 THR B N 1
ATOM 1951 C CA . THR B 1 95 ? 0.846 19.766 22.75 1 81.12 95 THR B CA 1
ATOM 1952 C C . THR B 1 95 ? 0.332 18.406 23.172 1 81.12 95 THR B C 1
ATOM 1954 O O . THR B 1 95 ? -0.211 18.25 24.281 1 81.12 95 THR B O 1
ATOM 1957 N N . TYR B 1 96 ? 0.647 17.453 22.344 1 76.38 96 TYR B N 1
ATOM 1958 C CA . TYR B 1 96 ? 0.205 16.109 22.656 1 76.38 96 TYR B CA 1
ATOM 1959 C C . TYR B 1 96 ? 1.314 15.312 23.328 1 76.38 96 TYR B C 1
ATOM 1961 O O . TYR B 1 96 ? 1.143 14.133 23.641 1 76.38 96 TYR B O 1
ATOM 1969 N N . GLY B 1 97 ? 2.451 15.938 23.609 1 70.25 97 GLY B N 1
ATOM 1970 C CA . GLY B 1 97 ? 3.461 15.367 24.5 1 70.25 97 GLY B CA 1
ATOM 1971 C C . GLY B 1 97 ? 4.621 14.742 23.75 1 70.25 97 GLY B C 1
ATOM 1972 O O . GLY B 1 97 ? 5.41 13.992 24.328 1 70.25 97 GLY B O 1
ATOM 1973 N N . ASN B 1 98 ? 4.609 14.789 22.547 1 70.56 9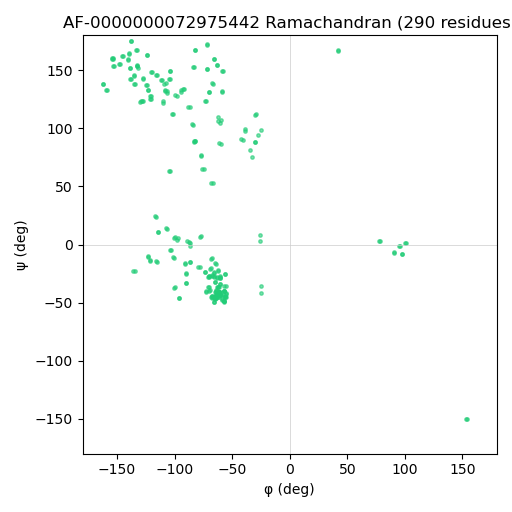8 ASN B N 1
ATOM 1974 C CA . ASN B 1 98 ? 5.719 14.219 21.781 1 70.56 98 ASN B CA 1
ATOM 1975 C C . ASN B 1 98 ? 6.258 15.211 20.75 1 70.56 98 ASN B C 1
ATOM 1977 O O . ASN B 1 98 ? 5.5 15.734 19.922 1 70.56 98 ASN B O 1
ATOM 1981 N N . ASP B 1 99 ? 7.512 15.422 20.922 1 77.56 99 ASP B N 1
ATOM 1982 C CA . ASP B 1 99 ? 8.117 16.422 20.047 1 77.56 99 ASP B CA 1
ATOM 1983 C C . ASP B 1 99 ? 8.875 15.773 18.891 1 77.56 99 ASP B C 1
ATOM 1985 O O . ASP B 1 99 ? 9.508 16.453 18.094 1 77.56 99 ASP B O 1
ATOM 1989 N N . ASN B 1 100 ? 8.758 14.531 18.828 1 86.81 100 ASN B N 1
ATOM 1990 C CA . ASN B 1 100 ? 9.438 13.812 17.75 1 86.81 100 ASN B CA 1
ATOM 1991 C C . ASN B 1 100 ? 8.469 13.445 16.625 1 86.81 100 ASN B C 1
ATOM 1993 O O . ASN B 1 100 ? 7.605 12.586 16.797 1 86.81 100 ASN B O 1
ATOM 1997 N N . VAL B 1 101 ? 8.664 14.07 15.484 1 89 101 VAL B N 1
ATOM 1998 C CA . VAL B 1 101 ? 7.738 13.945 14.367 1 89 101 VAL B CA 1
ATOM 1999 C C . VAL B 1 101 ? 7.75 12.516 13.844 1 89 101 VAL B C 1
ATOM 2001 O O . VAL B 1 101 ? 6.727 12.016 13.359 1 89 101 VAL B O 1
ATOM 2004 N N . TYR B 1 102 ? 8.859 11.852 14.016 1 88.31 102 TYR B N 1
ATOM 2005 C CA . TYR B 1 102 ? 8.93 10.461 13.602 1 88.31 102 TYR B CA 1
ATOM 2006 C C . TYR B 1 102 ? 8 9.594 14.453 1 88.31 102 TYR B C 1
ATOM 2008 O O . TYR B 1 102 ? 7.289 8.734 13.922 1 88.31 102 TYR B O 1
ATOM 2016 N N . ASP B 1 103 ? 8.086 9.836 15.664 1 87.75 103 ASP B N 1
ATOM 2017 C CA . ASP B 1 103 ? 7.219 9.102 16.578 1 87.75 103 ASP B CA 1
ATOM 2018 C C . ASP B 1 103 ? 5.746 9.398 16.297 1 87.75 103 ASP B C 1
ATOM 2020 O O . ASP B 1 103 ? 4.902 8.508 16.406 1 87.75 103 ASP B O 1
ATOM 2024 N N . LEU B 1 104 ? 5.508 10.562 15.969 1 89 104 LEU B N 1
ATOM 2025 C CA . LEU B 1 104 ? 4.133 10.961 15.68 1 89 104 LEU B CA 1
ATOM 2026 C C . LEU B 1 104 ? 3.629 10.289 14.406 1 89 104 LEU B C 1
ATOM 2028 O O . LEU B 1 104 ? 2.5 9.797 14.367 1 89 104 LEU B O 1
ATOM 2032 N N . GLU B 1 105 ? 4.438 10.297 13.359 1 92 105 GLU B N 1
ATOM 2033 C CA . GLU B 1 105 ? 4.059 9.602 12.141 1 92 105 GLU B CA 1
ATOM 2034 C C . GLU B 1 105 ? 3.766 8.125 12.414 1 92 105 GLU B C 1
ATOM 2036 O O . GLU B 1 105 ? 2.756 7.594 11.953 1 92 105 GLU B O 1
ATOM 2041 N N . SER B 1 106 ? 4.652 7.543 13.172 1 90.44 106 SER B N 1
ATOM 2042 C CA . SER B 1 106 ? 4.477 6.141 13.539 1 90.44 106 SER B CA 1
ATOM 2043 C C . SER B 1 106 ? 3.166 5.926 14.289 1 90.44 106 SER B C 1
ATOM 2045 O O . SER B 1 106 ? 2.471 4.93 14.062 1 90.44 106 SER B O 1
ATOM 2047 N N . PHE B 1 107 ? 2.906 6.809 15.188 1 90.44 107 PHE B N 1
ATOM 2048 C CA . PHE B 1 107 ? 1.659 6.746 15.938 1 90.44 107 PHE B CA 1
ATOM 2049 C C . PHE B 1 107 ? 0.459 6.77 15 1 90.44 107 PHE B C 1
ATOM 2051 O O . PHE B 1 107 ? -0.433 5.926 15.102 1 90.44 107 PHE B O 1
ATOM 2058 N N . PHE B 1 108 ? 0.401 7.719 14.039 1 93.56 108 PHE B N 1
ATOM 2059 C CA . PHE B 1 108 ? -0.727 7.855 13.125 1 93.56 108 PHE B CA 1
ATOM 2060 C C . PHE B 1 108 ? -0.855 6.625 12.234 1 93.56 108 PHE B C 1
ATOM 2062 O O . PHE B 1 108 ? -1.961 6.133 12 1 93.56 108 PHE B O 1
ATOM 2069 N N . LEU B 1 109 ? 0.242 6.09 11.75 1 93.81 109 LEU B N 1
ATOM 2070 C CA . LEU B 1 109 ? 0.228 4.91 10.898 1 93.81 109 LEU B CA 1
ATOM 2071 C C . LEU B 1 109 ? -0.29 3.693 11.648 1 93.81 109 LEU B C 1
ATOM 2073 O O . LEU B 1 109 ? -1.12 2.941 11.133 1 93.81 109 LEU B O 1
ATOM 2077 N N . THR B 1 110 ? 0.199 3.523 12.852 1 92.81 110 THR B N 1
ATOM 2078 C CA . THR B 1 110 ? -0.22 2.391 13.672 1 92.81 110 THR B CA 1
ATOM 2079 C C . THR B 1 110 ? -1.703 2.492 14.016 1 92.81 110 THR B C 1
ATOM 2081 O O . THR B 1 110 ? -2.43 1.498 13.953 1 92.81 110 THR B O 1
ATOM 2084 N N . ASP B 1 111 ? -2.049 3.672 14.422 1 93.88 111 ASP B N 1
ATOM 2085 C CA . ASP B 1 111 ? -3.451 3.875 14.773 1 93.88 111 ASP B CA 1
ATOM 2086 C C . ASP B 1 111 ? -4.359 3.617 13.57 1 93.88 111 ASP B C 1
ATOM 2088 O O . ASP B 1 111 ? -5.43 3.025 13.711 1 93.88 111 ASP B O 1
ATOM 2092 N N . PHE B 1 112 ? -3.949 4.07 12.398 1 95.75 112 PHE B N 1
ATOM 2093 C CA . PHE B 1 112 ? -4.723 3.801 11.188 1 95.75 112 PHE B CA 1
ATOM 2094 C C . PHE B 1 112 ? -4.812 2.303 10.93 1 95.75 112 PHE B C 1
ATOM 2096 O O . PHE B 1 112 ? -5.883 1.789 10.594 1 95.75 112 PHE B O 1
ATOM 2103 N N . LEU B 1 113 ? -3.732 1.665 11.055 1 94.25 113 LEU B N 1
ATOM 2104 C CA . LEU B 1 113 ? -3.686 0.217 10.883 1 94.25 113 LEU B CA 1
ATOM 2105 C C . LEU B 1 113 ? -4.672 -0.474 11.812 1 94.25 113 LEU B C 1
ATOM 2107 O O . LEU B 1 113 ? -5.422 -1.356 11.391 1 94.25 113 LEU B O 1
ATOM 2111 N N . GLU B 1 114 ? -4.684 -0.066 12.977 1 94.44 114 GLU B N 1
ATOM 2112 C CA . GLU B 1 114 ? -5.57 -0.667 13.969 1 94.44 114 GLU B CA 1
ATOM 2113 C C . GLU B 1 114 ? -7.035 -0.431 13.617 1 94.44 114 GLU B C 1
ATOM 2115 O O . GLU B 1 114 ? -7.887 -1.293 13.852 1 94.44 114 GLU B O 1
ATOM 2120 N N . HIS B 1 115 ? -7.297 0.666 13.008 1 96.38 115 HIS B N 1
ATOM 2121 C CA . HIS B 1 115 ? -8.68 1.05 12.727 1 96.38 115 HIS B CA 1
ATOM 2122 C C . HIS B 1 115 ? -9.133 0.523 11.375 1 96.38 115 HIS B C 1
ATOM 2124 O O . HIS B 1 115 ? -10.297 0.178 11.195 1 96.38 115 HIS B O 1
ATOM 2130 N N . HIS B 1 116 ? -8.211 0.452 10.445 1 97.19 116 HIS B N 1
ATOM 2131 C CA . HIS B 1 116 ? -8.625 0.159 9.078 1 97.19 116 HIS B CA 1
ATOM 2132 C C . HIS B 1 116 ? -8.062 -1.177 8.609 1 97.19 116 HIS B C 1
ATOM 2134 O O . HIS B 1 116 ? -8.461 -1.691 7.562 1 97.19 116 HIS B O 1
ATOM 2140 N N . GLY B 1 117 ? -7.117 -1.676 9.305 1 95.94 117 GLY B N 1
ATOM 2141 C CA . GLY B 1 117 ? -6.684 -3.045 9.07 1 95.94 117 GLY B CA 1
ATOM 2142 C C . GLY B 1 117 ? -5.461 -3.139 8.18 1 95.94 117 GLY B C 1
ATOM 2143 O O . GLY B 1 117 ? -4.93 -4.23 7.957 1 95.94 117 GLY B O 1
ATOM 2144 N N . SER B 1 118 ? -5.047 -2.059 7.617 1 94.56 118 SER B N 1
ATOM 2145 C CA . SER B 1 118 ? -3.826 -1.964 6.824 1 94.56 118 SER B CA 1
ATOM 2146 C C . SER B 1 118 ? -3.27 -0.544 6.832 1 94.56 118 SER B C 1
ATOM 2148 O O . SER B 1 118 ? -3.963 0.397 7.227 1 94.56 118 SER B O 1
ATOM 2150 N N . HIS B 1 119 ? -2 -0.454 6.492 1 93.81 119 HIS B N 1
ATOM 2151 C CA . HIS B 1 119 ? -1.468 0.877 6.223 1 93.81 119 HIS B CA 1
ATOM 2152 C C . HIS B 1 119 ? -2.119 1.491 4.988 1 93.81 119 HIS B C 1
ATOM 2154 O O . HIS B 1 119 ? -2.676 0.774 4.152 1 93.81 119 HIS B O 1
ATOM 2160 N N . PRO B 1 120 ? -2.043 2.824 4.895 1 96.12 120 PRO B N 1
ATOM 2161 C CA . PRO B 1 120 ? -2.605 3.441 3.689 1 96.12 120 PRO B CA 1
ATOM 2162 C C . PRO B 1 120 ? -1.968 2.92 2.404 1 96.12 120 PRO B C 1
ATOM 2164 O O . PRO B 1 120 ? -0.767 2.635 2.379 1 96.12 120 PRO B O 1
ATOM 2167 N N . ILE B 1 121 ? -2.709 2.895 1.354 1 95.94 121 ILE B N 1
ATOM 2168 C CA . ILE B 1 121 ? -2.408 2.182 0.118 1 95.94 121 ILE B CA 1
ATOM 2169 C C . ILE B 1 121 ? -1.104 2.711 -0.477 1 95.94 121 ILE B C 1
ATOM 2171 O O . ILE B 1 121 ? -0.353 1.962 -1.106 1 95.94 121 ILE B O 1
ATOM 2175 N N . CYS B 1 122 ? -0.769 3.953 -0.25 1 95.81 122 CYS B N 1
ATOM 2176 C CA . CYS B 1 122 ? 0.427 4.523 -0.863 1 95.81 122 CYS B CA 1
ATOM 2177 C C . CYS B 1 122 ? 1.563 4.621 0.147 1 95.81 122 CYS B C 1
ATOM 2179 O O . CYS B 1 122 ? 2.619 5.18 -0.153 1 95.81 122 CYS B O 1
ATOM 2181 N N . ASN B 1 123 ? 1.441 4.32 1.406 1 91.56 123 ASN B N 1
ATOM 2182 C CA . ASN B 1 123 ? 2.543 4.258 2.361 1 91.56 123 ASN B CA 1
ATOM 2183 C C . ASN B 1 123 ? 3.348 2.971 2.205 1 91.56 123 ASN B C 1
ATOM 2185 O O . ASN B 1 123 ? 4.535 2.934 2.531 1 91.56 123 ASN B O 1
ATOM 2189 N N . GLY B 1 124 ? 3.135 2.213 1.328 1 67.56 124 GLY B N 1
ATOM 2190 C CA . GLY B 1 124 ? 3.85 0.948 1.256 1 67.56 124 GLY B CA 1
ATOM 2191 C C . GLY B 1 124 ? 4.004 0.273 2.605 1 67.56 124 GLY B C 1
ATOM 2192 O O . GLY B 1 124 ? 3.555 0.801 3.625 1 67.56 124 GLY B O 1
ATOM 2193 N N . GLN B 1 125 ? 4.414 -1.033 2.652 1 52.34 125 GLN B N 1
ATOM 2194 C CA . GLN B 1 125 ? 4.656 -1.738 3.906 1 52.34 125 GLN B CA 1
ATOM 2195 C C . GLN B 1 125 ? 5.852 -1.144 4.648 1 52.34 125 GLN B C 1
ATOM 2197 O O . GLN B 1 125 ? 6.977 -1.156 4.137 1 52.34 125 GLN B O 1
ATOM 2202 N N . ALA B 1 126 ? 5.848 0.107 4.871 1 46.34 126 ALA B N 1
ATOM 2203 C CA . ALA B 1 126 ? 6.984 0.679 5.594 1 46.34 126 ALA B CA 1
ATOM 2204 C C . ALA B 1 126 ? 7.621 -0.354 6.52 1 46.34 126 ALA B C 1
ATOM 2206 O O . ALA B 1 126 ? 6.918 -1.101 7.207 1 46.34 126 ALA B O 1
ATOM 2207 N N . GLY B 1 127 ? 8.656 -1.069 6.098 1 41.19 127 GLY B N 1
ATOM 2208 C CA . GLY B 1 127 ? 9.492 -1.713 7.102 1 41.19 127 GLY B CA 1
ATOM 2209 C C . GLY B 1 127 ? 9.461 -1.005 8.445 1 41.19 127 GLY B C 1
ATOM 2210 O O . GLY B 1 127 ? 10.438 -1.051 9.195 1 41.19 127 GLY B O 1
ATOM 2211 N N . HIS B 1 128 ? 8.617 -0.081 8.562 1 39.44 128 HIS B N 1
ATOM 2212 C CA . HIS B 1 128 ? 8.875 0.73 9.742 1 39.44 128 HIS B CA 1
ATOM 2213 C C . HIS B 1 128 ? 8.812 -0.113 11.016 1 39.44 128 HIS B C 1
ATOM 2215 O O . HIS B 1 128 ? 7.809 -0.779 11.273 1 39.44 128 HIS B O 1
ATOM 2221 N N . ARG B 1 129 ? 9.938 -0.641 11.25 1 41.59 129 ARG B N 1
ATOM 2222 C CA . ARG B 1 129 ? 10.117 -1.058 12.633 1 41.59 129 ARG B CA 1
ATOM 2223 C C . ARG B 1 129 ? 9.406 -0.111 13.586 1 41.59 129 ARG B C 1
ATOM 2225 O O . ARG B 1 129 ? 9.656 1.095 13.586 1 41.59 129 ARG B O 1
ATOM 2232 N N . LEU B 1 130 ? 8.086 -0.349 13.711 1 43.06 130 LEU B N 1
ATOM 2233 C CA . LEU B 1 130 ? 7.477 0.335 14.844 1 43.06 130 LEU B CA 1
ATOM 2234 C C . LEU B 1 130 ? 8.477 0.516 15.977 1 43.06 130 LEU B C 1
ATOM 2236 O O . LEU B 1 130 ? 9.148 -0.439 16.375 1 43.06 130 LEU B O 1
ATOM 2240 N N . SER B 1 131 ? 9.133 1.457 15.961 1 38.56 131 SER B N 1
ATOM 2241 C CA . SER B 1 131 ? 9.969 1.662 17.141 1 38.56 131 SER B CA 1
ATOM 2242 C C . SER B 1 131 ? 9.242 1.266 18.422 1 38.56 13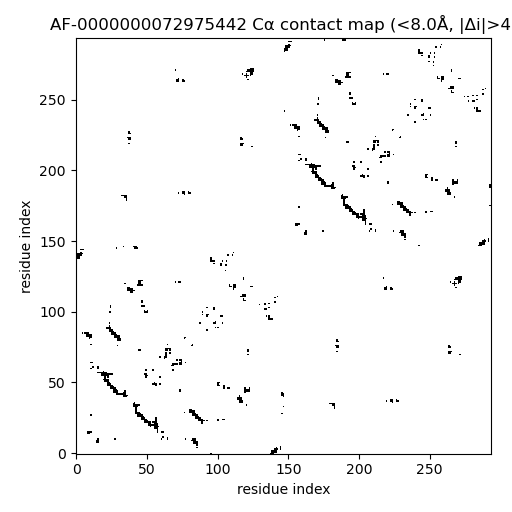1 SER B C 1
ATOM 2244 O O . SER B 1 131 ? 8.086 1.651 18.625 1 38.56 131 SER B O 1
ATOM 2246 N N . ASP B 1 132 ? 9.484 0.107 18.906 1 44.16 132 ASP B N 1
ATOM 2247 C CA . ASP B 1 132 ? 9.047 -0.353 20.219 1 44.16 132 ASP B CA 1
ATOM 2248 C C . ASP B 1 132 ? 8.82 0.825 21.172 1 44.16 132 ASP B C 1
ATOM 2250 O O . ASP B 1 132 ? 8.023 0.728 22.109 1 44.16 132 ASP B O 1
ATOM 2254 N N . LEU B 1 133 ? 9.766 1.829 21.125 1 41.62 133 LEU B N 1
ATOM 2255 C CA . LEU B 1 133 ? 9.914 2.787 22.219 1 41.62 133 LEU B CA 1
ATOM 2256 C C . LEU B 1 133 ? 8.961 3.965 22.047 1 41.62 133 LEU B C 1
ATOM 2258 O O . LEU B 1 133 ? 9.188 5.035 22.609 1 41.62 133 LEU B O 1
ATOM 2262 N N . SER B 1 134 ? 8.172 4.039 21 1 46.19 134 SER B N 1
ATOM 2263 C CA . SER B 1 134 ? 7.523 5.344 20.922 1 46.19 134 SER B CA 1
ATOM 2264 C C . SER B 1 134 ? 6.676 5.609 22.172 1 46.19 134 SER B C 1
ATOM 2266 O O . SER B 1 134 ? 5.988 4.711 22.656 1 46.19 134 SER B O 1
ATOM 2268 N N . LYS B 1 135 ? 7.168 6.438 22.938 1 51.19 135 LYS B N 1
ATOM 2269 C CA . LYS B 1 135 ? 6.359 6.973 24.031 1 51.19 135 LYS B CA 1
ATOM 2270 C C . LYS B 1 135 ? 4.879 6.984 23.672 1 51.19 135 LYS B C 1
ATOM 2272 O O . LYS B 1 135 ? 4.5 7.48 22.609 1 51.19 135 LYS B O 1
ATOM 2277 N N . LYS B 1 136 ? 4.145 6.152 24.375 1 59 136 LYS B N 1
ATOM 2278 C CA . LYS B 1 136 ? 2.693 6.031 24.281 1 59 136 LYS B CA 1
ATOM 2279 C C . LYS B 1 136 ? 2.031 7.402 24.203 1 59 136 LYS B C 1
ATOM 2281 O O . LYS B 1 136 ? 2.209 8.234 25.094 1 59 136 LYS B O 1
ATOM 2286 N N . ILE B 1 137 ? 1.828 7.941 22.891 1 69.06 137 ILE B N 1
ATOM 2287 C CA . ILE B 1 137 ? 0.966 9.109 22.719 1 69.06 137 ILE B CA 1
ATOM 2288 C C . ILE B 1 137 ? -0.455 8.766 23.156 1 69.06 137 ILE B C 1
ATOM 2290 O O . ILE B 1 137 ? -1.04 7.785 22.688 1 69.06 137 ILE B O 1
ATOM 2294 N N . SER B 1 138 ? -0.83 9.281 24.281 1 72.75 138 SER B N 1
ATOM 2295 C CA . SER B 1 138 ? -2.186 9.062 24.781 1 72.75 138 SER B CA 1
ATOM 2296 C C . SER B 1 138 ? -3.197 9.898 24 1 72.75 138 SER B C 1
ATOM 2298 O O . SER B 1 138 ? -3.611 10.969 24.469 1 72.75 138 SER B O 1
ATOM 2300 N N . ALA B 1 139 ? -3.377 9.672 22.797 1 80.5 139 ALA B N 1
ATOM 2301 C CA . ALA B 1 139 ? -4.352 10.375 21.953 1 80.5 139 ALA B CA 1
ATOM 2302 C C . ALA B 1 139 ? -5.125 9.391 21.078 1 80.5 139 ALA B C 1
ATOM 2304 O O . ALA B 1 139 ? -4.656 8.281 20.812 1 80.5 139 ALA B O 1
ATOM 2305 N N . SER B 1 140 ? -6.367 9.734 20.875 1 86.06 140 SER B N 1
ATOM 2306 C CA . SER B 1 140 ? -7.168 8.992 19.906 1 86.06 140 SER B CA 1
ATOM 2307 C C . SER B 1 140 ? -7.41 9.812 18.641 1 86.06 140 SER B C 1
ATOM 2309 O O . SER B 1 140 ? -7.539 11.039 18.703 1 86.06 140 SER B O 1
ATOM 2311 N N . VAL B 1 141 ? -7.332 9.195 17.531 1 92.31 141 VAL B N 1
ATOM 2312 C CA . VAL B 1 141 ? -7.539 9.883 16.25 1 92.31 141 VAL B CA 1
ATOM 2313 C C . VAL B 1 141 ? -8.961 9.625 15.758 1 92.31 141 VAL B C 1
ATOM 2315 O O . VAL B 1 141 ? -9.43 8.484 15.758 1 92.31 141 VAL B O 1
ATOM 2318 N N . ASP B 1 142 ? -9.688 10.688 15.422 1 94.12 142 ASP B N 1
ATOM 2319 C CA . ASP B 1 142 ? -10.977 10.539 14.75 1 94.12 142 ASP B CA 1
ATOM 2320 C C . ASP B 1 142 ? -10.797 10.406 13.242 1 94.12 142 ASP B C 1
ATOM 2322 O O . ASP B 1 142 ? -10.648 11.414 12.539 1 94.12 142 ASP B O 1
ATOM 2326 N N . TRP B 1 143 ? -10.914 9.234 12.719 1 96.75 143 TRP B N 1
ATOM 2327 C CA . TRP B 1 143 ? -10.641 8.961 11.312 1 96.75 143 TRP B CA 1
ATOM 2328 C C . TRP B 1 143 ? -11.883 9.203 10.453 1 96.75 143 TRP B C 1
ATOM 2330 O O . TRP B 1 143 ? -11.852 9.031 9.234 1 96.75 143 TRP B O 1
ATOM 2340 N N . THR B 1 144 ? -13.031 9.656 10.984 1 95 144 THR B N 1
ATOM 2341 C CA . THR B 1 144 ? -14.289 9.812 10.266 1 95 144 THR B CA 1
ATOM 2342 C C . THR B 1 144 ? -14.164 10.891 9.195 1 95 144 THR B C 1
ATOM 2344 O O . THR B 1 144 ? -14.922 10.891 8.219 1 95 144 THR B O 1
ATOM 2347 N N . PHE B 1 145 ? -13.227 11.797 9.422 1 95.31 145 PHE B N 1
ATOM 2348 C CA . PHE B 1 145 ? -12.938 12.859 8.469 1 95.31 145 PHE B CA 1
ATOM 2349 C C . PHE B 1 145 ? -12.602 12.273 7.098 1 95.31 145 PHE B C 1
ATOM 2351 O O . PHE B 1 145 ? -12.867 12.898 6.07 1 95.31 145 PHE B O 1
ATOM 2358 N N . PHE B 1 146 ? -12.109 11.031 7.008 1 97.38 146 PHE B N 1
ATOM 2359 C CA . PHE B 1 146 ? -11.633 10.422 5.773 1 97.38 146 PHE B CA 1
ATOM 2360 C C . PHE B 1 146 ? -12.609 9.352 5.285 1 97.38 146 PHE B C 1
ATOM 2362 O O . PHE B 1 146 ? -12.227 8.453 4.531 1 97.38 146 PHE B O 1
ATOM 2369 N N . CYS B 1 147 ? -13.766 9.312 5.789 1 91.81 147 CYS B N 1
ATOM 2370 C CA . CYS B 1 147 ? -14.758 8.328 5.375 1 91.81 147 CYS B CA 1
ATOM 2371 C C . CYS B 1 147 ? -15.766 8.945 4.414 1 91.81 147 CYS B C 1
ATOM 2373 O O . CYS B 1 147 ? -16 10.156 4.449 1 91.81 147 CYS B O 1
#

Solvent-accessible surface area (backbone atoms only — not comparable to full-atom values): 15581 Å² total; per-residue (Å²): 92,76,46,77,75,87,66,79,36,55,70,41,75,80,53,35,56,76,36,56,59,34,28,20,38,38,36,37,26,41,71,91,52,56,35,64,42,48,68,40,59,27,15,53,32,32,73,48,69,18,86,32,50,89,54,6,40,23,57,55,50,48,24,31,61,74,34,74,64,65,44,49,35,52,22,36,32,52,74,68,43,63,38,32,32,37,73,46,45,44,75,65,44,36,76,63,74,48,83,46,54,67,51,49,45,51,49,53,48,51,52,42,22,72,62,19,29,30,58,38,50,60,45,16,54,59,80,62,66,68,62,87,71,54,71,82,63,74,58,45,75,55,66,68,76,36,94,91,76,48,76,72,87,65,79,37,57,70,41,74,78,51,36,56,76,34,56,60,34,26,21,41,38,38,36,26,41,72,89,51,55,35,63,40,48,68,38,58,27,18,52,33,33,72,47,68,17,87,32,50,88,53,6,41,23,54,56,51,48,24,30,62,74,36,74,65,67,42,49,34,53,21,36,32,54,75,68,44,63,38,30,30,35,70,46,46,44,76,64,45,36,77,62,74,48,83,46,54,67,50,48,45,51,48,53,47,50,52,43,22,73,62,19,27,32,59,37,49,57,47,16,54,59,79,63,66,68,62,86,71,52,72,82,64,75,59,45,75,54,67,67,76,36,94

Radius of gyration: 19.71 Å; Cα contacts (8 Å, |Δi|>4): 628; chains: 2; bounding box: 35×56×50 Å

Foldseek 3Di:
DEAEFDDKFWLDLVRLCVFQLFWAKKWKFFDPDWDQFDQDIFRTADIDTGLGNVCTSSVVSVCLCVCVVVQVVSVVCVVPGTMMMDTDGLVRCVVLPDNDRVLVSLVVQVLCCVRRVHGHNRHPPPPPPSPPPSDPRPYHYDRVVGD/DEAEFDDKFWLDLVRLCVFQLFWAKKWKFFDPDWDQFDQDIFRTADIDTGLGNVCTSSVVSVCLCVCVVVQVVSVVCVVPGTMMMDTDGLVRCVVLPDNDRVLVSLVVQVLCCVRRVHGHNRHPPPPPPSPPPSDPRPYHYDRVVGD

Organism: NCBI:txid391626

Sequence (294 aa):
MRILFTKAYNLREQEIKFVQGVAGIYFIYLVDLEISYPFQSSKLIYIGMSESKHNSLSMRLRGHLTGQSGNTGISNYAANYKVKFTYYSAEVLKTYGNDNVYDLESFFLTDFLEHHGSHPICNGQAGHRLSDLSKKISASVDWTFFCMRILFTKAYNLREQEIKFVQGVAGIYFIYLVDLEISYPFQSSKLIYIGMSESKHNSLSMRLRGHLTGQSGNTGISNYAANYKVKFTYYSAEVLKTYGNDNVYDLESFFLTDFLEHHGSHPICNGQAGHRLSDLSKKISASVDWTFFC

pLDDT: mean 89.61, std 14.77, range [38.47, 98.88]